Protein AF-A0A0G4GHN7-F1 (afdb_monomer_lite)

InterPro domains:
  IPR001752 Kinesin motor domain [PF00225] (11-193)
  IPR001752 Kinesin motor domain [PR00380] (70-87)
  IPR001752 Kinesin motor domain [PR00380] (117-135)
  IPR001752 Kinesin motor domain [PR00380] (181-202)
  IPR001752 Kinesin motor domain [PS50067] (1-208)
  IPR001752 Kinesin motor domain [SM00129] (3-197)
  IPR019821 Kinesin motor domain, conserved site [PS00411] (116-127)
  IPR027417 P-loop containing nucleoside triphosphate hydrolase [SSF52540] (11-193)
  IPR027640 Kinesin-like protein [PTHR47968] (11-196)
  IPR036961 Kinesin motor domain superfamily [G3DSA:3.40.850.10] (3-200)

Sequence (208 aa):
MTRMRPFFPKEDYIVSCSYLEIYMERVNDLLSDDGKGGPVQNLPVKEDAQKGFFVPGLEEKIVTSAEEVLSLIARSSRSHVVFILKIESQNEAGFEGGSGPPGSNSAGVPTTTKLGKLNLVDLAGNERVALASAGTEDAKKIAEEGKVINTSLFFLSECISKLAARAATKGGKKALDAIHVPYRDSKLTRILQVGGEGTGGEASRWAA

Structure (mmCIF, N/CA/C/O backbone):
data_AF-A0A0G4GHN7-F1
#
_entry.id   AF-A0A0G4GHN7-F1
#
loop_
_atom_site.group_PDB
_atom_site.id
_atom_site.type_symbol
_atom_site.label_atom_id
_atom_site.label_alt_id
_atom_site.label_comp_id
_atom_site.label_asym_id
_atom_site.label_entity_id
_atom_site.label_seq_id
_atom_site.pdbx_PDB_ins_code
_atom_site.Cartn_x
_atom_site.Cartn_y
_atom_site.Cartn_z
_atom_site.occupancy
_atom_site.B_iso_or_equiv
_atom_site.auth_seq_id
_atom_site.auth_comp_id
_atom_site.auth_asym_id
_atom_site.auth_atom_id
_atom_site.pdbx_PDB_model_num
ATOM 1 N N . MET A 1 1 ? -50.823 -2.879 10.602 1.00 39.72 1 MET A N 1
ATOM 2 C CA . MET A 1 1 ? -49.509 -3.557 10.628 1.00 39.72 1 MET A CA 1
ATOM 3 C C . MET A 1 1 ? -48.424 -2.496 10.528 1.00 39.72 1 MET A C 1
ATOM 5 O O . MET A 1 1 ? -48.164 -1.995 9.443 1.00 39.72 1 MET A O 1
ATOM 9 N N . THR A 1 2 ? -47.861 -2.078 11.660 1.00 44.31 2 THR A N 1
ATOM 10 C CA . THR A 1 2 ? -46.821 -1.040 11.706 1.00 44.31 2 THR A CA 1
ATOM 11 C C . THR A 1 2 ? -45.470 -1.722 11.529 1.00 44.31 2 THR A C 1
ATOM 13 O O . THR A 1 2 ? -45.065 -2.506 12.382 1.00 44.31 2 THR A O 1
ATOM 16 N N . ARG A 1 3 ? -44.790 -1.480 10.402 1.00 42.41 3 ARG A N 1
ATOM 17 C CA . ARG A 1 3 ? -43.407 -1.930 10.188 1.00 42.41 3 ARG A CA 1
ATOM 18 C C . ARG A 1 3 ? -42.538 -1.288 11.276 1.00 42.41 3 ARG A C 1
ATOM 20 O O . ARG A 1 3 ? -42.351 -0.072 11.255 1.00 42.41 3 ARG A O 1
ATOM 27 N N . MET A 1 4 ? -42.037 -2.086 12.220 1.00 44.22 4 MET A N 1
ATOM 28 C CA . MET A 1 4 ? -40.941 -1.673 13.100 1.00 44.22 4 MET A CA 1
ATOM 29 C C . MET A 1 4 ? -39.797 -1.206 12.197 1.00 44.22 4 MET A C 1
ATOM 31 O O . MET A 1 4 ? -39.296 -1.979 11.379 1.00 44.22 4 MET A O 1
ATOM 35 N N . ARG A 1 5 ? -39.429 0.075 12.287 1.00 44.62 5 ARG A N 1
ATOM 36 C CA . ARG A 1 5 ? -38.172 0.535 11.696 1.00 44.62 5 ARG A CA 1
ATOM 37 C C . ARG A 1 5 ? -37.052 -0.148 12.485 1.00 44.62 5 ARG A C 1
ATOM 39 O O . ARG A 1 5 ? -37.147 -0.153 13.713 1.00 44.62 5 ARG A O 1
ATOM 46 N N . PRO A 1 6 ? -36.036 -0.731 11.831 1.00 46.12 6 PRO A N 1
ATOM 47 C CA . PRO A 1 6 ? -34.880 -1.244 12.550 1.00 46.12 6 PRO A CA 1
ATOM 48 C C . PRO A 1 6 ? -34.301 -0.115 13.407 1.00 46.12 6 PRO A C 1
ATOM 50 O O . PRO A 1 6 ? -34.006 0.972 12.906 1.00 46.12 6 PRO A O 1
ATOM 53 N N . PHE A 1 7 ? -34.223 -0.354 14.715 1.00 49.25 7 PHE A N 1
ATOM 54 C CA . PHE A 1 7 ? -33.539 0.527 15.647 1.00 49.25 7 PHE A CA 1
ATOM 55 C C . PHE A 1 7 ? -32.044 0.279 15.462 1.00 49.25 7 PHE A C 1
ATOM 57 O O . PHE A 1 7 ? -31.496 -0.676 16.006 1.00 49.25 7 PHE A O 1
ATOM 64 N N . PHE A 1 8 ? -31.402 1.085 14.619 1.00 52.16 8 PHE A N 1
ATOM 65 C CA . PHE A 1 8 ? -29.948 1.137 14.612 1.00 52.16 8 PHE A CA 1
ATOM 66 C C . PHE A 1 8 ? -29.523 1.902 15.871 1.00 52.16 8 PHE A C 1
ATOM 68 O O . PHE A 1 8 ? -30.005 3.024 16.065 1.00 52.16 8 PHE A O 1
ATOM 75 N N . PRO A 1 9 ? -28.681 1.325 16.748 1.00 58.03 9 PRO A N 1
ATOM 76 C CA . PRO A 1 9 ? -28.077 2.102 17.821 1.00 58.03 9 PRO A CA 1
ATOM 77 C C . PRO A 1 9 ? -27.360 3.314 17.209 1.00 58.03 9 PRO A C 1
ATOM 79 O O . PRO A 1 9 ? -26.830 3.229 16.098 1.00 58.03 9 PRO A O 1
ATOM 82 N N . LYS A 1 10 ? -27.384 4.458 17.902 1.00 60.22 10 LYS A N 1
ATOM 83 C CA . LYS A 1 10 ? -26.560 5.607 17.514 1.00 60.22 10 LYS A CA 1
ATOM 84 C C . LYS A 1 10 ? -25.100 5.191 17.692 1.00 60.22 10 LYS A C 1
ATOM 86 O O . LYS A 1 10 ? -24.632 5.101 18.818 1.00 60.22 10 LYS A O 1
ATOM 91 N N . GLU A 1 11 ? -24.438 4.867 16.591 1.00 70.75 11 GLU A N 1
ATOM 92 C CA . GLU A 1 11 ? -22.993 4.655 16.547 1.00 70.75 11 GLU A CA 1
ATOM 93 C C . GLU A 1 11 ? -22.348 5.971 16.105 1.00 70.75 11 GLU A C 1
ATOM 95 O O . GLU A 1 11 ? -22.786 6.567 15.114 1.00 70.75 11 GLU A O 1
ATOM 100 N N . ASP A 1 12 ? -21.328 6.419 16.834 1.00 82.44 12 ASP A N 1
ATOM 101 C CA . ASP A 1 12 ? -20.471 7.509 16.381 1.00 82.44 12 ASP A CA 1
ATOM 102 C C . ASP A 1 12 ? -19.409 6.930 15.448 1.00 82.44 12 ASP A C 1
ATOM 104 O O . ASP A 1 12 ? -18.806 5.893 15.740 1.00 82.44 12 ASP A O 1
ATOM 108 N N . TYR A 1 13 ? -19.201 7.593 14.311 1.00 84.81 13 TYR A N 1
ATOM 109 C CA . TYR A 1 13 ? -18.244 7.177 13.291 1.00 84.81 13 TYR A CA 1
ATOM 110 C C . TYR A 1 13 ? -17.161 8.232 13.123 1.00 84.81 13 TYR A C 1
ATOM 112 O O . TYR A 1 13 ? -17.452 9.407 12.897 1.00 84.81 13 TYR A O 1
ATOM 120 N N . ILE A 1 14 ? -15.911 7.786 13.155 1.00 89.75 14 ILE A N 1
ATOM 121 C CA . ILE A 1 14 ? -14.755 8.569 12.739 1.00 89.75 14 ILE A CA 1
ATOM 122 C C . ILE A 1 14 ? -14.305 8.008 11.398 1.00 89.75 14 ILE A C 1
ATOM 124 O O . ILE A 1 14 ? -14.003 6.819 11.273 1.00 89.75 14 ILE A O 1
ATOM 128 N N . VAL A 1 15 ? -14.283 8.870 10.387 1.00 91.38 15 VAL A N 1
ATOM 129 C CA . VAL A 1 15 ? -13.762 8.532 9.066 1.00 91.38 15 VAL A CA 1
ATOM 130 C C . VAL A 1 15 ? -12.424 9.231 8.899 1.00 91.38 15 VAL A C 1
ATOM 132 O O . VAL A 1 15 ? -12.325 10.451 9.024 1.00 91.38 15 VAL A O 1
ATOM 135 N N . SER A 1 16 ? -11.388 8.456 8.616 1.00 93.62 16 SER A N 1
ATOM 136 C CA . SER A 1 16 ? -10.055 8.957 8.320 1.00 93.62 16 SER A CA 1
ATOM 137 C C . SER A 1 16 ? -9.547 8.389 7.004 1.00 93.62 16 SER A C 1
ATOM 139 O O . SER A 1 16 ? -10.021 7.360 6.514 1.00 93.62 16 SER A O 1
ATOM 141 N N . CYS A 1 17 ? -8.593 9.078 6.389 1.00 93.56 17 CYS A N 1
ATOM 142 C CA . CYS A 1 17 ? -7.948 8.609 5.181 1.00 93.56 17 CYS A CA 1
ATOM 143 C C . CYS A 1 17 ? -6.438 8.823 5.193 1.00 93.56 17 CYS A C 1
ATOM 145 O O . CYS A 1 17 ? -5.936 9.789 5.766 1.00 93.56 17 CYS A O 1
ATOM 147 N N . SER A 1 18 ? -5.739 7.956 4.471 1.00 93.81 18 SER A N 1
ATOM 148 C CA . SER A 1 18 ? -4.334 8.119 4.108 1.00 93.81 18 SER A CA 1
ATOM 149 C C . SER A 1 18 ? -4.192 8.035 2.595 1.00 93.81 18 SER A C 1
ATOM 151 O O . SER A 1 18 ? -4.932 7.299 1.939 1.00 93.81 18 SER A O 1
ATOM 153 N N . TYR A 1 19 ? -3.224 8.754 2.031 1.00 93.06 19 TYR A N 1
ATOM 154 C CA . TYR A 1 19 ? -2.983 8.753 0.592 1.00 93.06 19 TYR A CA 1
ATOM 155 C C . TYR A 1 19 ? -1.495 8.616 0.312 1.00 93.06 19 TYR A C 1
ATOM 157 O O . TYR A 1 19 ? -0.712 9.462 0.732 1.00 93.06 19 TYR A O 1
ATOM 165 N N . LEU A 1 20 ? -1.098 7.541 -0.367 1.00 93.19 20 LEU A N 1
ATOM 166 C CA . LEU A 1 20 ? 0.304 7.268 -0.660 1.00 93.19 20 LEU A CA 1
ATOM 167 C C . LEU A 1 20 ? 0.538 6.939 -2.127 1.00 93.19 20 LEU A C 1
ATOM 169 O O . LEU A 1 20 ? -0.315 6.381 -2.816 1.00 93.19 20 LEU A O 1
ATOM 173 N N . GLU A 1 21 ? 1.747 7.239 -2.569 1.00 92.62 21 GLU A N 1
ATOM 174 C CA . GLU A 1 21 ? 2.304 6.843 -3.851 1.00 92.62 21 GLU A CA 1
ATOM 175 C C . GLU A 1 21 ? 3.409 5.807 -3.633 1.00 92.62 21 GLU A C 1
ATOM 177 O O . GLU A 1 21 ? 4.239 5.945 -2.734 1.00 92.62 21 GLU A O 1
ATOM 182 N N . ILE A 1 22 ? 3.458 4.792 -4.493 1.00 92.88 22 ILE A N 1
ATOM 183 C CA . ILE A 1 22 ? 4.591 3.885 -4.634 1.00 92.88 22 ILE A CA 1
ATOM 184 C C . ILE A 1 22 ? 5.248 4.156 -5.985 1.00 92.88 22 ILE A C 1
ATOM 186 O O . ILE A 1 22 ? 4.746 3.756 -7.039 1.00 92.88 22 ILE A O 1
ATOM 190 N N . TYR A 1 23 ? 6.397 4.824 -5.942 1.00 90.50 23 TYR A N 1
ATOM 191 C CA . TYR A 1 23 ? 7.200 5.160 -7.112 1.00 90.50 23 TYR A CA 1
ATOM 192 C C . TYR A 1 23 ? 8.613 4.614 -6.944 1.00 90.50 23 TYR A C 1
ATOM 194 O O . TYR A 1 23 ? 9.279 4.914 -5.955 1.00 90.50 23 TYR A O 1
ATOM 202 N N . MET A 1 24 ? 9.091 3.810 -7.897 1.00 90.19 24 MET A N 1
ATOM 203 C CA . MET A 1 24 ? 10.432 3.209 -7.839 1.00 90.19 24 MET A CA 1
ATOM 204 C C . MET A 1 24 ? 10.707 2.460 -6.517 1.00 90.19 24 MET A C 1
ATOM 206 O O . MET A 1 24 ? 11.768 2.623 -5.913 1.00 90.19 24 MET A O 1
ATOM 210 N N . GLU A 1 25 ? 9.731 1.685 -6.021 1.00 92.50 25 GLU A N 1
ATOM 211 C CA . GLU A 1 25 ? 9.783 1.024 -4.702 1.00 92.50 25 GLU A CA 1
ATOM 212 C C . GLU A 1 25 ? 10.039 1.995 -3.525 1.00 92.50 25 GLU A C 1
ATOM 214 O O . GLU A 1 25 ? 10.541 1.613 -2.466 1.00 92.50 25 GLU A O 1
ATOM 219 N N . ARG A 1 26 ? 9.677 3.275 -3.660 1.00 93.31 26 ARG A N 1
ATOM 220 C CA . ARG A 1 26 ? 9.640 4.275 -2.580 1.00 93.31 26 ARG A CA 1
ATOM 221 C C . ARG A 1 26 ? 8.196 4.620 -2.260 1.00 93.31 26 ARG A C 1
ATOM 223 O O . ARG A 1 26 ? 7.394 4.746 -3.173 1.00 93.31 26 ARG A O 1
ATOM 230 N N . VAL A 1 27 ? 7.886 4.748 -0.972 1.00 94.81 27 VAL A N 1
ATOM 231 C CA . VAL A 1 27 ? 6.543 5.104 -0.495 1.00 94.81 27 VAL A CA 1
ATOM 232 C C . VAL A 1 27 ? 6.553 6.576 -0.134 1.00 94.81 27 VAL A C 1
ATOM 234 O O . VAL A 1 27 ? 7.314 6.966 0.747 1.00 94.81 27 VAL A O 1
ATOM 237 N N . ASN A 1 28 ? 5.745 7.376 -0.812 1.00 93.75 28 ASN A N 1
ATOM 238 C CA . ASN A 1 28 ? 5.630 8.808 -0.579 1.00 93.75 28 ASN A CA 1
ATOM 239 C C . ASN A 1 28 ? 4.233 9.106 -0.031 1.00 93.75 28 ASN A C 1
ATOM 241 O O . ASN A 1 28 ? 3.249 8.581 -0.546 1.00 93.75 28 ASN A O 1
ATOM 245 N N . ASP A 1 29 ? 4.151 9.925 1.007 1.00 93.44 29 ASP A N 1
ATOM 246 C CA . ASP A 1 29 ? 2.895 10.402 1.576 1.00 93.44 29 ASP A CA 1
ATOM 247 C C . ASP A 1 29 ? 2.396 11.609 0.781 1.00 93.44 29 ASP A C 1
ATOM 249 O O . ASP A 1 29 ? 3.092 12.613 0.660 1.00 93.44 29 ASP A O 1
ATOM 253 N N . LEU A 1 30 ? 1.194 11.501 0.220 1.00 91.62 30 LEU A N 1
ATOM 254 C CA . LEU A 1 30 ? 0.579 12.535 -0.608 1.00 91.62 30 LEU A CA 1
ATOM 255 C C . LEU A 1 30 ? -0.282 13.525 0.194 1.00 91.62 30 LEU A C 1
ATOM 257 O O . LEU A 1 30 ? -0.786 14.483 -0.397 1.00 91.62 30 LEU A O 1
ATOM 261 N N . LEU A 1 31 ? -0.478 13.297 1.497 1.00 90.31 31 LEU A N 1
ATOM 262 C CA . LEU A 1 31 ? -1.201 14.194 2.404 1.00 90.31 31 LEU A CA 1
ATOM 263 C C . LEU A 1 31 ? -0.264 15.077 3.237 1.00 90.31 31 LEU A C 1
ATOM 265 O O . LEU A 1 31 ? -0.684 16.154 3.657 1.00 90.31 31 LEU A O 1
ATOM 269 N N . SER A 1 32 ? 0.975 14.637 3.469 1.00 87.94 32 SER A N 1
ATOM 270 C CA . SER A 1 32 ? 1.956 15.346 4.298 1.00 87.94 32 SER A CA 1
ATOM 271 C C . SER A 1 32 ? 2.995 16.106 3.470 1.00 87.94 32 SER A C 1
ATOM 273 O O . SER A 1 32 ? 3.517 15.579 2.486 1.00 87.94 32 SER A O 1
ATOM 275 N N . ASP A 1 33 ? 3.325 17.332 3.890 1.00 84.94 33 ASP A N 1
ATOM 276 C CA . ASP A 1 33 ? 4.369 18.168 3.282 1.00 84.94 33 ASP A CA 1
ATOM 277 C C . ASP A 1 33 ? 5.707 17.989 4.020 1.00 84.94 33 ASP A C 1
ATOM 279 O O . ASP A 1 33 ? 5.760 17.990 5.251 1.00 84.94 33 ASP A O 1
ATOM 283 N N . ASP A 1 34 ? 6.807 17.869 3.280 1.00 86.75 34 ASP A N 1
ATOM 284 C CA . ASP A 1 34 ? 8.164 17.717 3.816 1.00 86.75 34 ASP A CA 1
ATOM 285 C C . ASP A 1 34 ? 8.775 19.026 4.365 1.00 86.75 34 ASP A C 1
ATOM 287 O O . ASP A 1 34 ? 9.956 19.073 4.728 1.00 86.75 34 ASP A O 1
ATOM 291 N N . GLY A 1 35 ? 7.981 20.097 4.423 1.00 81.62 35 GLY A N 1
ATOM 292 C CA . GLY A 1 35 ? 8.381 21.447 4.804 1.00 81.62 35 GLY A CA 1
ATOM 293 C C . GLY A 1 35 ? 9.015 22.238 3.658 1.00 81.62 35 GLY A C 1
ATOM 294 O O . GLY A 1 35 ? 9.449 23.372 3.872 1.00 81.62 35 GLY A O 1
ATOM 295 N N . LYS A 1 36 ? 9.102 21.659 2.453 1.00 81.50 36 LYS A N 1
ATOM 296 C CA . LYS A 1 36 ? 9.685 22.278 1.253 1.00 81.50 36 LYS A CA 1
ATOM 297 C C . LYS A 1 36 ? 8.681 22.381 0.104 1.00 81.50 36 LYS A C 1
ATOM 299 O O . LYS A 1 36 ? 9.084 22.725 -1.008 1.00 81.50 36 LYS A O 1
ATOM 304 N N . GLY A 1 37 ? 7.394 22.132 0.355 1.00 76.69 37 GLY A N 1
ATOM 305 C CA . GLY A 1 37 ? 6.350 22.192 -0.668 1.00 76.69 37 GLY A CA 1
ATOM 306 C C . GLY A 1 37 ? 6.177 20.887 -1.450 1.00 76.69 37 GLY A C 1
ATOM 307 O O . GLY A 1 37 ? 5.571 20.905 -2.525 1.00 76.69 37 GLY A O 1
ATOM 308 N N . GLY A 1 38 ? 6.762 19.778 -0.980 1.00 79.31 38 GLY A N 1
ATOM 309 C CA . GLY A 1 38 ? 6.680 18.461 -1.610 1.00 79.31 38 GLY A CA 1
ATOM 310 C C . GLY A 1 38 ? 6.166 17.382 -0.651 1.00 79.31 38 GLY A C 1
ATOM 311 O O . GLY A 1 38 ? 6.159 17.588 0.557 1.00 79.31 38 GLY A O 1
ATOM 312 N N . PRO A 1 39 ? 5.744 16.213 -1.167 1.00 84.19 39 PRO A N 1
ATOM 313 C CA . PRO A 1 39 ? 5.293 15.108 -0.324 1.00 84.19 39 PRO A CA 1
ATOM 314 C C . PRO A 1 39 ? 6.428 14.576 0.558 1.00 84.19 39 PRO A C 1
ATOM 316 O O . PRO A 1 39 ? 7.575 14.517 0.108 1.00 84.19 39 PRO A O 1
ATOM 319 N N . VAL A 1 40 ? 6.118 14.097 1.766 1.00 90.19 40 VAL A N 1
ATOM 320 C CA . VAL A 1 40 ? 7.081 13.331 2.579 1.00 90.19 40 VAL A CA 1
ATOM 321 C C . VAL A 1 40 ? 7.449 12.042 1.841 1.00 90.19 40 VAL A C 1
ATOM 323 O O . VAL A 1 40 ? 6.589 11.238 1.488 1.00 90.19 40 VAL A O 1
ATOM 326 N N . GLN A 1 41 ? 8.741 11.825 1.588 1.00 92.25 41 GLN A N 1
ATOM 327 C CA . GLN A 1 41 ? 9.195 10.760 0.687 1.00 92.25 41 GLN A CA 1
ATOM 328 C C . GLN A 1 41 ? 9.845 9.577 1.395 1.00 92.25 41 GLN A C 1
ATOM 330 O O . GLN A 1 41 ? 10.487 9.706 2.437 1.00 92.25 41 GLN A O 1
ATOM 335 N N . ASN A 1 42 ? 9.786 8.431 0.717 1.00 94.44 42 ASN A N 1
ATOM 336 C CA . ASN A 1 42 ? 10.490 7.200 1.066 1.00 94.44 42 ASN A CA 1
ATOM 337 C C . ASN A 1 42 ? 10.256 6.717 2.511 1.00 94.44 42 ASN A C 1
ATOM 339 O O . ASN A 1 42 ? 11.182 6.261 3.190 1.00 94.44 42 ASN A O 1
ATOM 343 N N . LEU A 1 43 ? 9.003 6.766 2.958 1.00 96.38 43 LEU A N 1
ATOM 344 C CA . LEU A 1 43 ? 8.584 6.157 4.210 1.00 96.38 43 LEU A CA 1
ATOM 345 C C . LEU A 1 43 ? 8.896 4.644 4.203 1.00 96.38 43 LEU A C 1
ATOM 347 O O . LEU A 1 43 ? 8.750 3.960 3.176 1.00 96.38 43 LEU A O 1
ATOM 351 N N . PRO A 1 44 ? 9.369 4.083 5.329 1.00 95.75 44 PRO A N 1
ATOM 352 C CA . PRO A 1 44 ? 9.660 2.660 5.416 1.00 95.75 44 PRO A CA 1
ATOM 353 C C . PRO A 1 44 ? 8.362 1.854 5.529 1.00 95.75 44 PRO A C 1
ATOM 355 O O . PRO A 1 44 ? 7.393 2.306 6.123 1.00 95.75 44 PRO A O 1
ATOM 358 N N . VAL A 1 45 ? 8.363 0.618 5.027 1.00 94.75 45 VAL A N 1
ATOM 359 C CA . VAL A 1 45 ? 7.275 -0.345 5.270 1.00 94.75 45 VAL A CA 1
ATOM 360 C C . VAL A 1 45 ? 7.739 -1.316 6.349 1.00 94.75 45 VAL A C 1
ATOM 362 O O . VAL A 1 45 ? 8.711 -2.057 6.154 1.00 94.75 45 VAL A O 1
ATOM 365 N N . LYS A 1 46 ? 7.062 -1.297 7.494 1.00 93.38 46 LYS A N 1
ATOM 366 C CA . LYS A 1 46 ? 7.325 -2.167 8.646 1.00 93.38 46 LYS A CA 1
ATOM 367 C C . LYS A 1 46 ? 6.239 -3.223 8.769 1.00 93.38 46 LYS A C 1
ATOM 369 O O . LYS A 1 46 ? 5.232 -3.163 8.077 1.00 93.38 46 LYS A O 1
ATOM 374 N N . GLU A 1 47 ? 6.478 -4.209 9.616 1.00 90.44 47 GLU A N 1
ATOM 375 C CA . GLU A 1 47 ? 5.549 -5.297 9.889 1.00 90.44 47 GLU A CA 1
ATOM 376 C C . GLU A 1 47 ? 5.336 -5.407 11.387 1.00 90.44 47 GLU A C 1
ATOM 378 O O . GLU A 1 47 ? 6.288 -5.305 12.162 1.00 90.44 47 GLU A O 1
ATOM 383 N N . ASP A 1 48 ? 4.085 -5.599 11.767 1.00 86.69 48 ASP A N 1
ATOM 384 C CA . ASP A 1 48 ? 3.660 -5.852 13.129 1.00 86.69 48 ASP A CA 1
ATOM 385 C C . ASP A 1 48 ? 2.843 -7.147 13.175 1.00 86.69 48 ASP A C 1
ATOM 387 O O . ASP A 1 48 ? 2.093 -7.458 12.248 1.00 86.69 48 ASP A O 1
ATOM 391 N N . ALA A 1 49 ? 2.980 -7.904 14.264 1.00 79.56 49 ALA A N 1
ATOM 392 C CA . ALA A 1 49 ? 2.326 -9.202 14.406 1.00 79.56 49 ALA A CA 1
ATOM 393 C C . ALA A 1 49 ? 0.791 -9.102 14.437 1.00 79.56 49 ALA A C 1
ATOM 395 O O . ALA A 1 49 ? 0.115 -10.045 14.041 1.00 79.56 49 ALA A O 1
ATOM 396 N N . GLN A 1 50 ? 0.228 -7.985 14.900 1.00 76.50 50 GLN A N 1
ATOM 397 C CA . GLN A 1 50 ? -1.219 -7.787 14.967 1.00 76.50 50 GLN A CA 1
ATOM 398 C C . GLN A 1 50 ? -1.741 -6.981 13.776 1.00 76.50 50 GLN A C 1
ATOM 400 O O . GLN A 1 50 ? -2.798 -7.298 13.237 1.00 76.50 50 GLN A O 1
ATOM 405 N N . LYS A 1 51 ? -1.005 -5.952 13.346 1.00 75.06 51 LYS A N 1
ATOM 406 C CA . LYS A 1 51 ? -1.451 -5.017 12.298 1.00 75.06 51 LYS A CA 1
ATOM 407 C C . LYS A 1 51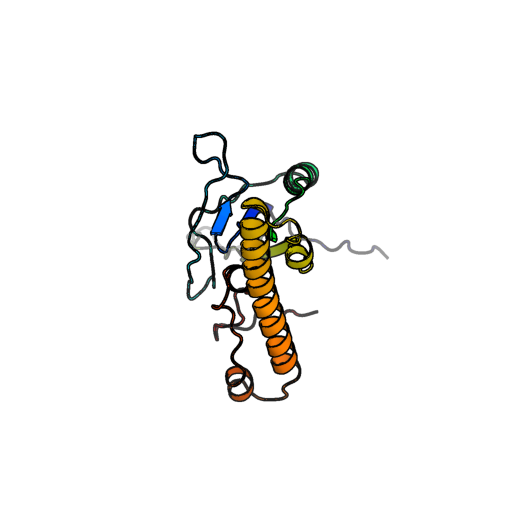 ? -1.065 -5.444 10.879 1.00 75.06 51 LYS A C 1
ATOM 409 O O . LYS A 1 51 ? -1.582 -4.871 9.923 1.00 75.06 51 LYS A O 1
ATOM 414 N N . GLY A 1 52 ? -0.175 -6.426 10.725 1.00 85.69 52 GLY A N 1
ATOM 415 C CA . GLY A 1 52 ? 0.426 -6.763 9.434 1.00 85.69 52 GLY A CA 1
ATOM 416 C C . GLY A 1 52 ? 1.413 -5.685 8.978 1.00 85.69 52 GLY A C 1
ATOM 417 O O . GLY A 1 52 ? 2.044 -5.015 9.800 1.00 85.69 52 GLY A O 1
ATOM 41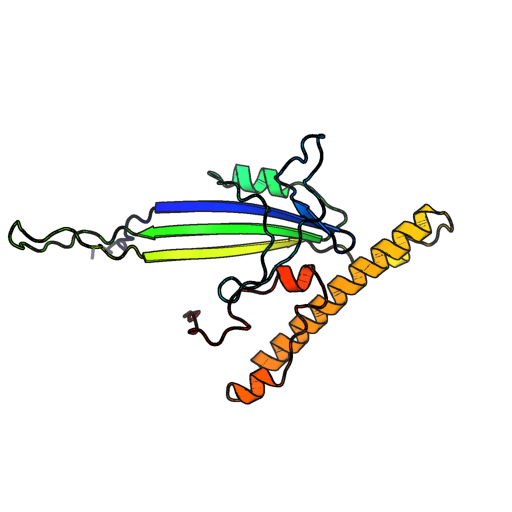8 N N . PHE A 1 53 ? 1.578 -5.510 7.666 1.00 90.44 53 PHE A N 1
ATOM 419 C CA . PHE A 1 53 ? 2.428 -4.440 7.146 1.00 90.44 53 PHE A CA 1
ATOM 420 C C . PHE A 1 53 ? 1.788 -3.058 7.322 1.00 90.44 53 PHE A C 1
ATOM 422 O O . PHE A 1 53 ? 0.601 -2.857 7.072 1.00 90.44 53 PHE A O 1
ATOM 429 N N . PHE A 1 54 ? 2.603 -2.081 7.711 1.00 91.25 54 PHE A N 1
ATOM 430 C CA . PHE A 1 54 ? 2.188 -0.695 7.898 1.00 91.25 54 PHE A CA 1
ATOM 431 C C . PHE A 1 54 ? 3.318 0.281 7.555 1.00 91.25 54 PHE A C 1
ATOM 433 O O . PHE A 1 54 ? 4.495 -0.087 7.491 1.00 91.25 54 PHE A O 1
ATOM 440 N N . VAL A 1 55 ? 2.954 1.545 7.346 1.00 94.50 55 VAL A N 1
ATOM 441 C CA . VAL A 1 55 ? 3.875 2.626 6.979 1.00 94.50 55 VAL A CA 1
ATOM 442 C C . VAL A 1 55 ? 3.932 3.626 8.140 1.00 94.50 55 VAL A C 1
ATOM 444 O O . VAL A 1 55 ? 3.030 4.449 8.271 1.00 94.50 55 VAL A O 1
ATOM 447 N N . PRO A 1 56 ? 4.919 3.546 9.053 1.00 93.12 56 PRO A N 1
ATOM 448 C CA . PRO A 1 56 ? 5.062 4.542 10.111 1.00 93.12 56 PRO A CA 1
ATOM 449 C C . PRO A 1 56 ? 5.324 5.933 9.526 1.00 93.12 56 PRO A C 1
ATOM 451 O O . PRO A 1 56 ? 6.153 6.080 8.629 1.00 93.12 56 PRO A O 1
ATOM 454 N N . GLY A 1 57 ? 4.660 6.940 10.093 1.00 92.19 57 GLY A N 1
ATOM 455 C CA . GLY A 1 57 ? 4.759 8.328 9.636 1.00 92.19 57 GLY A CA 1
ATOM 456 C C . GLY A 1 57 ? 3.886 8.657 8.426 1.00 92.19 57 GLY A C 1
ATOM 457 O O . GLY A 1 57 ? 3.997 9.765 7.925 1.00 92.19 57 GLY A O 1
ATOM 458 N N . LEU A 1 58 ? 3.048 7.719 7.966 1.00 94.19 58 LEU A N 1
ATOM 459 C CA . LEU A 1 58 ? 1.994 8.011 7.000 1.00 94.19 58 LEU A CA 1
ATOM 460 C C . LEU A 1 58 ? 0.873 8.793 7.694 1.00 94.19 58 LEU A C 1
ATOM 462 O O . LEU A 1 58 ? 0.347 8.338 8.711 1.00 94.19 58 LEU A O 1
ATOM 466 N N . GLU A 1 59 ? 0.517 9.937 7.130 1.00 93.69 59 GLU A N 1
ATOM 467 C CA . GLU A 1 59 ? -0.528 10.823 7.620 1.00 93.69 59 GLU A CA 1
ATOM 468 C C . GLU A 1 59 ? -1.903 10.141 7.558 1.00 93.69 59 GLU A C 1
ATOM 470 O O . GLU A 1 59 ? -2.298 9.543 6.548 1.00 93.69 59 GLU A O 1
ATOM 475 N N . GLU A 1 60 ? -2.651 10.243 8.656 1.00 93.31 60 GLU A N 1
ATOM 476 C CA . GLU A 1 60 ? -4.042 9.806 8.763 1.00 93.31 60 GLU A CA 1
ATOM 477 C C . GLU A 1 60 ? -4.905 11.046 9.020 1.00 93.31 60 GLU A C 1
ATOM 479 O O . GLU A 1 60 ? -4.977 11.562 10.135 1.00 93.31 60 GLU A O 1
ATOM 484 N N . LYS A 1 61 ? -5.551 11.544 7.964 1.00 92.00 61 LYS A N 1
ATOM 485 C CA . LYS A 1 61 ? -6.367 12.756 8.006 1.00 92.00 61 LYS A CA 1
ATOM 486 C C . LYS A 1 61 ? -7.831 12.406 8.259 1.00 92.00 61 LYS A C 1
ATOM 488 O O . LYS A 1 61 ? -8.411 11.623 7.512 1.00 92.00 61 LYS A O 1
ATOM 493 N N . ILE A 1 62 ? -8.448 13.016 9.270 1.00 93.44 62 ILE A N 1
ATOM 494 C CA . ILE A 1 62 ? -9.898 12.911 9.499 1.00 93.44 62 ILE A CA 1
ATOM 495 C C . ILE A 1 62 ? -10.629 13.655 8.381 1.00 93.44 62 ILE A C 1
ATOM 497 O O . ILE A 1 62 ? -10.307 14.806 8.090 1.00 93.44 62 ILE A O 1
ATOM 501 N N . VAL A 1 63 ? -11.614 12.994 7.778 1.00 92.06 63 VAL A N 1
ATOM 502 C CA . VAL A 1 63 ? -12.455 13.557 6.719 1.00 92.06 63 VAL A CA 1
ATOM 503 C C . VAL A 1 63 ? -13.898 13.637 7.183 1.00 92.06 63 VAL A C 1
ATOM 505 O O . VAL A 1 63 ? -14.402 12.745 7.865 1.00 92.06 63 VAL A O 1
ATOM 508 N N . THR A 1 64 ? -14.571 14.723 6.814 1.00 90.12 64 THR A N 1
ATOM 509 C CA . THR A 1 64 ? -15.936 15.010 7.297 1.00 90.12 64 THR A CA 1
ATOM 510 C C . THR A 1 64 ? -16.995 14.964 6.202 1.00 90.12 64 THR A C 1
ATOM 512 O O . THR A 1 64 ? -18.189 14.964 6.503 1.00 90.12 64 THR A O 1
ATOM 515 N N . SER A 1 65 ? -16.584 14.884 4.933 1.00 89.62 65 SER A N 1
ATOM 516 C CA . SER A 1 65 ? -17.498 14.819 3.795 1.00 89.62 65 SER A CA 1
ATOM 517 C C . SER A 1 65 ? -16.943 13.996 2.630 1.00 89.62 65 SER A C 1
ATOM 519 O O . SER A 1 65 ? -15.735 13.782 2.498 1.00 89.62 65 SER A O 1
ATOM 521 N N . ALA A 1 66 ? -17.841 13.529 1.759 1.00 88.12 66 ALA A N 1
ATOM 522 C CA . ALA A 1 66 ? -17.457 12.809 0.547 1.00 88.12 66 ALA A CA 1
ATOM 523 C C . ALA A 1 66 ? -16.732 13.731 -0.448 1.00 88.12 66 ALA A C 1
ATOM 525 O O . ALA A 1 66 ? -15.827 13.294 -1.154 1.00 88.12 66 ALA A O 1
ATOM 526 N N . GLU A 1 67 ? -17.094 15.013 -0.479 1.00 89.69 67 GLU A N 1
ATOM 527 C CA . GLU A 1 67 ? -16.451 16.033 -1.304 1.00 89.69 67 GLU A CA 1
ATOM 528 C C . GLU A 1 67 ? -14.979 16.213 -0.921 1.00 89.69 67 GLU A C 1
ATOM 530 O O . GLU A 1 67 ? -14.127 16.323 -1.804 1.00 89.69 67 GLU A O 1
ATOM 535 N N . GLU A 1 68 ? -14.661 16.180 0.379 1.00 87.69 68 GLU A N 1
ATOM 536 C CA . GLU A 1 68 ? -13.279 16.232 0.859 1.00 87.69 68 GLU A CA 1
ATOM 537 C C . GLU A 1 68 ? -12.482 15.025 0.347 1.00 87.69 68 GLU A C 1
ATOM 539 O O . GLU A 1 68 ? -11.407 15.199 -0.228 1.00 87.69 68 GLU A O 1
ATOM 544 N N . VAL A 1 69 ? -13.044 13.817 0.446 1.00 87.19 69 VAL A N 1
ATOM 545 C CA . VAL A 1 69 ? -12.427 12.587 -0.078 1.00 87.19 69 VAL A CA 1
ATOM 546 C C . VAL A 1 69 ? -12.191 12.671 -1.590 1.00 87.19 69 VAL A C 1
ATOM 548 O O . VAL A 1 69 ? -11.088 12.401 -2.064 1.00 87.19 69 VAL A O 1
ATOM 551 N N . LEU A 1 70 ? -13.196 13.089 -2.364 1.00 86.38 70 LEU A N 1
ATOM 552 C CA . LEU A 1 70 ? -13.088 13.205 -3.823 1.00 86.38 70 LEU A CA 1
ATOM 553 C C . LEU A 1 70 ? -12.041 14.242 -4.248 1.00 86.38 70 LEU A C 1
ATOM 555 O O . LEU A 1 70 ? -11.312 14.018 -5.216 1.00 86.38 70 LEU A O 1
ATOM 559 N N . SER A 1 71 ? -11.927 15.348 -3.505 1.00 85.25 71 SER A N 1
ATOM 560 C CA . SER A 1 71 ? -10.920 16.383 -3.761 1.00 85.25 71 SER A CA 1
ATOM 561 C C . SER A 1 71 ? -9.485 15.869 -3.592 1.00 85.25 71 SER A C 1
ATOM 563 O O . SER A 1 71 ? -8.591 16.299 -4.320 1.00 85.25 71 SER A O 1
ATOM 565 N N . LEU A 1 72 ? -9.270 14.903 -2.690 1.00 82.94 72 LEU A N 1
ATOM 566 C CA . LEU A 1 72 ? -7.966 14.277 -2.468 1.00 82.94 72 LEU A CA 1
ATOM 567 C C . LEU A 1 72 ? -7.605 13.304 -3.603 1.00 82.94 72 LEU A C 1
ATOM 569 O O . LEU A 1 72 ? -6.460 13.288 -4.057 1.00 82.94 72 LEU A O 1
ATOM 573 N N . ILE A 1 73 ? -8.581 12.530 -4.093 1.00 80.62 73 ILE A N 1
ATOM 574 C CA . ILE A 1 73 ? -8.369 11.455 -5.080 1.00 80.62 73 ILE A CA 1
ATOM 575 C C . ILE A 1 73 ? -8.192 11.988 -6.514 1.00 80.62 73 ILE A C 1
ATOM 577 O O . ILE A 1 73 ? -7.561 11.329 -7.333 1.00 80.62 73 ILE A O 1
ATOM 581 N N . ALA A 1 74 ? -8.669 13.194 -6.842 1.00 71.50 74 ALA A N 1
ATOM 582 C CA . ALA A 1 74 ? -8.645 13.751 -8.207 1.00 71.50 74 ALA A CA 1
ATOM 583 C C . ALA A 1 74 ? -7.239 13.980 -8.823 1.00 71.50 74 ALA A C 1
ATOM 585 O O . ALA A 1 74 ? -7.111 14.477 -9.945 1.00 71.50 74 ALA A O 1
ATOM 586 N N . ARG A 1 75 ? -6.163 13.630 -8.113 1.00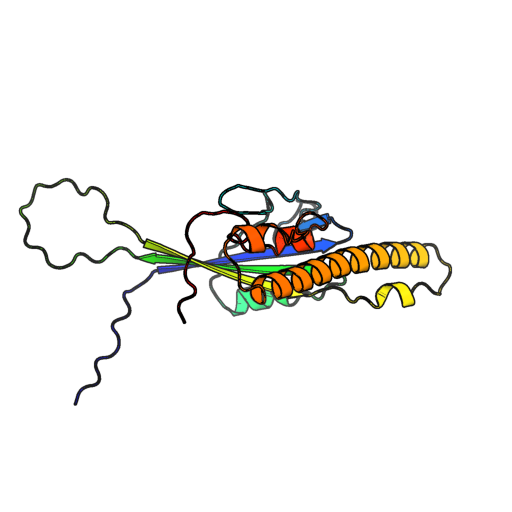 65.50 75 ARG A N 1
ATOM 587 C CA . ARG A 1 75 ? -4.777 13.760 -8.569 1.00 65.50 75 ARG A CA 1
ATOM 588 C C . ARG A 1 75 ? -4.392 12.547 -9.425 1.00 65.50 75 ARG A C 1
ATOM 590 O O . ARG A 1 75 ? -4.099 11.485 -8.892 1.00 65.50 75 ARG A O 1
ATOM 597 N N . SER A 1 76 ? -4.365 12.727 -10.747 1.00 52.16 76 SER A N 1
ATOM 598 C CA . SER A 1 76 ? -3.832 11.738 -11.701 1.00 52.16 76 SER A CA 1
ATOM 599 C C . SER A 1 76 ? -2.342 11.489 -11.442 1.00 52.16 76 SER A C 1
ATOM 601 O O . SER A 1 76 ? -1.583 12.448 -11.274 1.00 52.16 76 SER A O 1
ATOM 603 N N . SER A 1 77 ? -1.910 10.225 -11.423 1.00 60.94 77 SER A N 1
ATOM 604 C CA . SER A 1 77 ? -0.510 9.871 -11.186 1.00 60.94 77 SER A CA 1
ATOM 605 C C . SER A 1 77 ? 0.070 8.995 -12.302 1.00 60.94 77 SER A C 1
ATOM 607 O O . SER A 1 77 ? -0.628 8.384 -13.107 1.00 60.94 77 SER A O 1
ATOM 609 N N . ARG A 1 78 ? 1.402 8.982 -12.367 1.00 66.62 78 ARG A N 1
ATOM 610 C CA . ARG A 1 78 ? 2.212 8.167 -13.283 1.00 66.62 78 ARG A CA 1
ATOM 611 C C . ARG A 1 78 ? 2.763 6.900 -12.599 1.00 66.62 78 ARG A C 1
ATOM 613 O O . ARG A 1 78 ? 3.662 6.267 -13.142 1.00 66.62 78 ARG A O 1
ATOM 620 N N . SER A 1 79 ? 2.263 6.576 -11.412 1.00 74.25 79 SER A N 1
ATOM 621 C CA . SER A 1 79 ? 2.829 5.675 -10.398 1.00 74.25 79 SER A CA 1
ATOM 622 C C . SER A 1 79 ? 1.709 4.852 -9.744 1.00 74.25 79 SER A C 1
ATOM 624 O O . SER A 1 79 ? 0.535 5.095 -10.005 1.00 74.25 79 SER A O 1
ATOM 626 N N . HIS A 1 80 ? 2.026 3.858 -8.904 1.00 80.75 80 HIS A N 1
ATOM 627 C CA . HIS A 1 80 ? 0.963 3.187 -8.148 1.00 80.75 80 HIS A CA 1
ATOM 628 C C . HIS A 1 80 ? 0.505 4.095 -7.016 1.00 80.75 80 HIS A C 1
ATOM 630 O O . HIS A 1 80 ? 1.327 4.579 -6.241 1.00 80.75 80 HIS A O 1
ATOM 636 N N . VAL A 1 81 ? -0.795 4.288 -6.879 1.00 83.81 81 VAL A N 1
ATOM 637 C CA . VAL A 1 81 ? -1.377 5.121 -5.837 1.00 83.81 81 VAL A CA 1
ATOM 638 C C . VAL A 1 81 ? -2.340 4.291 -5.013 1.00 83.81 81 VAL A C 1
ATOM 640 O O . VAL A 1 81 ? -3.141 3.525 -5.542 1.00 83.81 81 VAL A O 1
ATOM 643 N N . VAL A 1 82 ? -2.243 4.435 -3.695 1.00 83.94 82 VAL A N 1
ATOM 644 C CA . VAL A 1 82 ? -3.110 3.753 -2.739 1.00 83.94 82 VAL A CA 1
ATOM 645 C C . VAL A 1 82 ? -3.764 4.805 -1.860 1.00 83.94 82 VAL A C 1
ATOM 647 O O . VAL A 1 82 ? -3.106 5.481 -1.069 1.00 83.94 82 VAL A O 1
ATOM 650 N N . PHE A 1 83 ? -5.078 4.924 -1.990 1.00 86.31 83 PHE A N 1
ATOM 651 C CA . PHE A 1 83 ? -5.915 5.684 -1.080 1.00 86.31 83 PHE A CA 1
ATOM 652 C C . PHE A 1 83 ? -6.562 4.725 -0.087 1.00 86.31 83 PHE A C 1
ATOM 654 O O . PHE A 1 83 ? -7.206 3.750 -0.469 1.00 86.31 83 PHE A O 1
ATOM 661 N N . ILE A 1 84 ? -6.372 4.984 1.198 1.00 88.69 84 ILE A N 1
ATOM 662 C CA . ILE A 1 84 ? -6.863 4.147 2.287 1.00 88.69 84 ILE A CA 1
ATOM 663 C C . ILE A 1 84 ? -7.938 4.943 3.004 1.00 88.69 84 ILE A C 1
ATOM 665 O O . ILE A 1 84 ? -7.632 5.971 3.594 1.00 88.69 84 ILE A O 1
ATOM 669 N N . LEU A 1 85 ? -9.174 4.460 2.982 1.00 88.31 85 LEU A N 1
ATOM 670 C CA . LEU A 1 85 ? -10.264 4.980 3.796 1.00 88.31 85 LEU A CA 1
ATOM 671 C C . LEU A 1 85 ? -10.472 4.055 4.992 1.00 88.31 85 LEU A C 1
ATOM 673 O O . LEU A 1 85 ? -10.572 2.835 4.841 1.00 88.31 85 LEU A O 1
ATOM 677 N N . LYS A 1 86 ? -10.550 4.638 6.178 1.00 88.25 86 LYS A N 1
ATOM 678 C CA . LYS A 1 86 ? -10.690 3.935 7.441 1.00 88.25 86 LYS A CA 1
ATOM 679 C C . LYS A 1 86 ? -11.903 4.485 8.179 1.00 88.25 86 LYS A C 1
ATOM 681 O O . LYS A 1 86 ? -12.079 5.693 8.288 1.00 88.25 86 LYS A O 1
ATOM 686 N N . ILE A 1 87 ? -12.767 3.586 8.628 1.00 87.50 87 ILE A N 1
ATOM 687 C CA . ILE A 1 87 ? -14.004 3.915 9.330 1.00 87.50 87 ILE A CA 1
ATOM 688 C C . ILE A 1 87 ? -13.949 3.206 10.672 1.00 87.50 87 ILE A C 1
ATOM 690 O O . ILE A 1 87 ? -13.939 1.977 10.726 1.00 87.50 87 ILE A O 1
ATOM 694 N N . GLU A 1 88 ? -13.909 3.980 11.743 1.00 85.75 88 GLU A N 1
ATOM 695 C CA . GLU A 1 88 ? -13.983 3.481 13.108 1.00 85.75 88 GLU A CA 1
ATOM 696 C C . GLU A 1 88 ? -15.354 3.830 13.674 1.00 85.75 88 GLU A C 1
ATOM 698 O O . GLU A 1 88 ? -15.720 5.003 13.704 1.00 85.75 88 GLU A O 1
ATOM 703 N N . SER A 1 89 ? -16.121 2.823 14.097 1.00 84.25 89 SER A N 1
ATOM 704 C CA . SER A 1 89 ? -17.338 3.052 14.876 1.00 84.25 89 SER A CA 1
ATOM 705 C C . SER A 1 89 ? -17.087 2.725 16.335 1.00 84.25 89 SER A C 1
ATOM 707 O O . SER A 1 89 ? -16.501 1.685 16.648 1.00 84.25 89 SER A O 1
ATOM 709 N N . GLN A 1 90 ? -17.513 3.618 17.223 1.00 73.44 90 GLN A N 1
ATOM 710 C CA . GLN A 1 90 ? -17.504 3.395 18.661 1.00 73.44 90 GLN A CA 1
ATOM 711 C C . GLN A 1 90 ? -18.951 3.322 19.134 1.00 73.44 90 GLN A C 1
ATOM 713 O O . GLN A 1 90 ? -19.732 4.255 18.952 1.00 73.44 90 GLN A O 1
ATOM 718 N N . ASN A 1 91 ? -19.313 2.192 19.737 1.00 66.94 91 ASN A N 1
ATOM 719 C CA . ASN A 1 91 ? -20.597 2.055 20.405 1.00 66.94 91 ASN A CA 1
ATOM 720 C C . ASN A 1 91 ? -20.388 2.207 21.915 1.00 66.94 91 ASN A C 1
ATOM 722 O O . ASN A 1 91 ? -19.709 1.382 22.536 1.00 66.94 91 ASN A O 1
ATOM 726 N N . GLU A 1 92 ? -20.977 3.244 22.505 1.00 56.00 92 GLU A N 1
ATOM 727 C CA . GLU A 1 92 ? -21.254 3.244 23.937 1.00 56.00 92 GLU A CA 1
ATOM 728 C C . GLU A 1 92 ? -22.426 2.291 24.159 1.00 56.00 92 GLU A C 1
ATOM 730 O O . GLU A 1 92 ? -23.564 2.612 23.816 1.00 56.00 92 GLU A O 1
ATOM 735 N N . ALA A 1 93 ? -22.159 1.087 24.675 1.00 52.84 93 ALA A N 1
ATOM 736 C CA . ALA A 1 93 ? -23.229 0.139 24.951 1.00 52.84 93 ALA A CA 1
ATOM 737 C C . ALA A 1 93 ? -24.263 0.812 25.868 1.00 52.84 93 ALA A C 1
ATOM 739 O O . ALA A 1 93 ? -23.969 1.168 27.011 1.00 52.84 93 ALA A O 1
ATOM 740 N N . GLY A 1 94 ? -25.455 1.042 25.313 1.00 46.28 94 GLY A N 1
ATOM 741 C CA . GLY A 1 94 ? -26.535 1.744 25.980 1.00 46.28 94 GLY A CA 1
ATOM 742 C C . GLY A 1 94 ? -26.850 1.107 27.328 1.00 46.28 94 GLY A C 1
ATOM 743 O O . GLY A 1 94 ? -26.951 -0.111 27.451 1.00 46.28 94 GLY A O 1
ATOM 744 N N . PHE A 1 95 ? -27.012 1.960 28.334 1.00 44.78 95 PHE A N 1
ATOM 745 C CA . PHE A 1 95 ? -27.556 1.631 29.643 1.00 44.78 95 PHE A CA 1
ATOM 746 C C . PHE A 1 95 ? -28.952 0.999 29.479 1.00 44.78 95 PHE A C 1
ATOM 748 O O . PHE A 1 95 ? -29.969 1.693 29.438 1.00 44.78 95 PHE A O 1
ATOM 755 N N . GLU A 1 96 ? -29.019 -0.327 29.351 1.00 42.00 96 GLU A N 1
ATOM 756 C CA . GLU A 1 96 ? -30.270 -1.071 29.466 1.00 42.00 96 GLU A CA 1
ATOM 757 C C . GLU A 1 96 ? -30.684 -1.103 30.939 1.00 42.00 96 GLU A C 1
ATOM 759 O O . GLU A 1 96 ? -30.195 -1.916 31.715 1.00 42.00 96 GLU A O 1
ATOM 764 N N . GLY A 1 97 ? -31.569 -0.178 31.325 1.00 40.78 97 GLY A N 1
ATOM 765 C CA . GLY A 1 97 ? -32.753 -0.435 32.161 1.00 40.78 97 GLY A CA 1
ATOM 766 C C . GLY A 1 97 ? -32.630 -1.270 33.445 1.00 40.78 97 GLY A C 1
ATOM 767 O O . GLY A 1 97 ? -33.639 -1.801 33.902 1.00 40.78 97 GLY A O 1
ATOM 768 N N . GLY A 1 98 ? -31.449 -1.407 34.041 1.00 36.59 98 GLY A N 1
ATOM 769 C CA . GLY A 1 98 ? -31.240 -2.148 35.276 1.00 36.59 98 GLY A CA 1
ATOM 770 C C . GLY A 1 98 ? -31.431 -1.246 36.486 1.00 36.59 98 GLY A C 1
ATOM 771 O O . GLY A 1 98 ? -30.544 -0.473 36.838 1.00 36.59 98 GLY A O 1
ATOM 772 N N . SER A 1 99 ? -32.571 -1.374 37.159 1.00 38.72 99 SER A N 1
ATOM 773 C CA . SER A 1 99 ? -32.805 -0.891 38.523 1.00 38.72 99 SER A CA 1
ATOM 774 C C . SER A 1 99 ? -31.887 -1.613 39.528 1.00 38.72 99 SER A C 1
ATOM 776 O O . SER A 1 99 ? -32.339 -2.452 40.307 1.00 38.72 99 SER A O 1
ATOM 778 N N . GLY A 1 100 ? -30.584 -1.336 39.470 1.00 42.34 100 GLY A N 1
ATOM 779 C CA . GLY A 1 100 ? -29.566 -1.813 40.406 1.00 42.34 100 GLY A CA 1
ATOM 780 C C . GLY A 1 100 ? -29.237 -0.749 41.462 1.00 42.34 100 GLY A C 1
ATOM 781 O O . GLY A 1 100 ? -29.336 0.444 41.171 1.00 42.34 100 GLY A O 1
ATOM 782 N N . PRO A 1 101 ? -28.870 -1.141 42.696 1.00 37.72 101 PRO A N 1
ATOM 783 C CA . PRO A 1 101 ? -28.702 -0.204 43.800 1.00 37.72 101 PRO A CA 1
ATOM 784 C C . PRO A 1 101 ? -27.532 0.771 43.560 1.00 37.72 101 PRO A C 1
ATOM 786 O O . PRO A 1 101 ? -26.521 0.384 42.966 1.00 37.72 101 PRO A O 1
ATOM 789 N N . PRO A 1 102 ? -27.631 2.025 44.042 1.00 41.66 102 PRO A N 1
ATOM 790 C CA . PRO A 1 102 ? -26.586 3.027 43.875 1.00 41.66 102 PRO A CA 1
ATOM 791 C C . PRO A 1 102 ? -25.401 2.668 44.778 1.00 41.66 102 PRO A C 1
ATOM 793 O O . PRO A 1 102 ? -25.455 2.857 45.991 1.00 41.66 102 PRO A O 1
ATOM 796 N N . GLY A 1 103 ? -24.338 2.107 44.200 1.00 46.34 103 GLY A N 1
ATOM 797 C CA . GLY A 1 103 ? -23.133 1.779 44.971 1.00 46.34 103 GLY A CA 1
ATOM 798 C C . GLY A 1 103 ? -22.061 0.933 44.285 1.00 46.34 103 GLY A C 1
ATOM 799 O O . GLY A 1 103 ? -21.064 0.622 44.929 1.00 46.34 103 GLY A O 1
ATOM 800 N N . SER A 1 104 ? -22.213 0.551 43.014 1.00 40.75 104 SER A N 1
ATOM 801 C CA . SER A 1 104 ? -21.159 -0.171 42.294 1.00 40.75 104 SER A CA 1
ATOM 802 C C . SER A 1 104 ? -20.366 0.794 41.416 1.00 40.75 104 SER A C 1
ATOM 804 O O . SER A 1 104 ? -20.934 1.460 40.553 1.00 40.75 104 SER A O 1
ATOM 806 N N . ASN A 1 105 ? -19.061 0.888 41.677 1.00 41.16 105 ASN A N 1
ATOM 807 C CA . ASN A 1 105 ? -18.090 1.598 40.851 1.00 41.16 105 ASN A CA 1
ATOM 808 C C . ASN A 1 105 ? -18.317 1.275 39.369 1.00 41.16 105 ASN A C 1
ATOM 810 O O . ASN A 1 105 ? -18.329 0.106 38.988 1.00 41.16 105 ASN A O 1
ATOM 814 N N . SER A 1 106 ? -18.456 2.310 38.543 1.00 42.22 106 SER A N 1
ATOM 815 C CA . SER A 1 106 ? -18.554 2.250 37.084 1.00 42.22 106 SER A CA 1
ATOM 816 C C . SER A 1 106 ? -17.244 1.735 36.470 1.00 42.22 106 SER A C 1
ATOM 818 O O . SER A 1 106 ? -16.457 2.472 35.883 1.00 42.22 106 SER A O 1
ATOM 820 N N . ALA A 1 107 ? -16.990 0.440 36.635 1.00 43.59 107 ALA A N 1
ATOM 821 C CA . ALA A 1 107 ? -15.944 -0.292 35.950 1.00 43.59 107 ALA A CA 1
ATOM 822 C C . ALA A 1 107 ? -16.481 -0.763 34.593 1.00 43.59 107 ALA A C 1
ATOM 824 O O . ALA A 1 107 ? -17.244 -1.720 34.516 1.00 43.59 107 ALA A O 1
ATOM 825 N N . GLY A 1 108 ? -16.059 -0.061 33.539 1.00 51.06 108 GLY A N 1
ATOM 826 C CA . GLY A 1 108 ? -15.910 -0.600 32.188 1.00 51.06 108 GLY A CA 1
ATOM 827 C C . GLY A 1 108 ? -17.177 -1.135 31.531 1.00 51.06 108 GLY A C 1
ATOM 828 O O . GLY A 1 108 ? -17.337 -2.344 31.385 1.00 51.06 108 GLY A O 1
ATOM 829 N N . VAL A 1 109 ? -18.025 -0.237 31.028 1.00 51.84 109 VAL A N 1
ATOM 830 C CA . VAL A 1 109 ? -18.919 -0.600 29.920 1.00 51.84 109 VAL A CA 1
ATOM 831 C C . VAL A 1 109 ? -18.027 -1.024 28.739 1.00 51.84 109 VAL A C 1
ATOM 833 O O . VAL A 1 109 ? -17.158 -0.238 28.353 1.00 51.84 109 VAL A O 1
ATOM 836 N N . PRO A 1 110 ? -18.168 -2.241 28.177 1.00 52.50 110 PRO A N 1
ATOM 837 C CA . PRO A 1 110 ? -17.355 -2.667 27.045 1.00 52.50 110 PRO A CA 1
ATOM 838 C C . PRO A 1 110 ? -17.735 -1.847 25.809 1.00 52.50 110 PRO A C 1
ATOM 840 O O . PRO A 1 110 ? -18.785 -2.055 25.200 1.00 52.50 110 PRO A O 1
ATOM 843 N N . THR A 1 111 ? -16.877 -0.902 25.433 1.00 58.22 111 THR A N 1
ATOM 844 C CA . THR A 1 111 ? -16.978 -0.203 24.154 1.00 58.22 111 THR A CA 1
ATOM 845 C C . THR A 1 111 ? -16.572 -1.169 23.048 1.00 58.22 111 THR A C 1
ATOM 847 O O . THR A 1 111 ? -15.460 -1.694 23.020 1.00 58.22 111 THR A O 1
ATOM 850 N N . THR A 1 112 ? -17.500 -1.455 22.137 1.00 64.94 112 THR A N 1
ATOM 851 C CA . THR A 1 112 ? -17.182 -2.237 20.938 1.00 64.94 112 THR A CA 1
ATOM 852 C C . THR A 1 112 ? -16.728 -1.267 19.860 1.00 64.94 112 THR A C 1
ATOM 854 O O . THR A 1 112 ? -17.514 -0.414 19.444 1.00 64.94 112 THR A O 1
ATOM 857 N N . THR A 1 113 ? -15.480 -1.404 19.411 1.00 72.75 113 THR A N 1
ATOM 858 C CA . THR A 1 113 ? -14.957 -0.651 18.268 1.00 72.75 113 THR A CA 1
ATOM 859 C C . THR A 1 113 ? -14.995 -1.526 17.023 1.00 72.75 113 THR A C 1
ATOM 861 O O . THR A 1 113 ? -14.411 -2.612 17.010 1.00 72.75 113 THR A O 1
ATOM 864 N N . LYS A 1 114 ? -15.671 -1.071 15.966 1.00 82.25 114 LYS A N 1
ATOM 865 C CA . LYS A 1 114 ? -15.619 -1.714 14.645 1.00 82.25 114 LYS A CA 1
ATOM 866 C C . LYS A 1 114 ? -14.677 -0.922 13.750 1.00 82.25 114 LYS A C 1
ATOM 868 O O . LYS A 1 114 ? -14.765 0.298 13.706 1.00 82.25 114 LYS A O 1
ATOM 873 N N . LEU A 1 115 ? -13.809 -1.620 13.021 1.00 83.94 115 LEU A N 1
ATOM 874 C CA . LEU A 1 115 ? -12.863 -1.021 12.084 1.00 83.94 115 LEU A CA 1
ATOM 875 C C . LEU A 1 115 ? -13.137 -1.534 10.667 1.00 83.94 115 LEU A C 1
ATOM 877 O O . LEU A 1 115 ? -12.942 -2.713 10.379 1.00 83.94 115 LEU A O 1
ATOM 881 N N . GLY A 1 116 ? -13.565 -0.641 9.779 1.00 87.06 116 GLY A N 1
ATOM 882 C CA . GLY A 1 116 ? -13.621 -0.866 8.338 1.00 87.06 116 GLY A CA 1
ATOM 883 C C . GLY A 1 116 ? -12.420 -0.223 7.650 1.00 87.06 116 GLY A C 1
ATOM 884 O O . GLY A 1 116 ? -12.084 0.921 7.944 1.00 87.06 116 GLY A O 1
ATOM 885 N N . LYS A 1 117 ? -11.777 -0.937 6.721 1.00 87.25 117 LYS A N 1
ATOM 886 C CA . LYS A 1 117 ? -10.684 -0.410 5.890 1.00 87.25 117 LYS A CA 1
ATOM 887 C C . LYS A 1 117 ? -10.977 -0.692 4.418 1.00 87.25 117 LYS A C 1
ATOM 889 O O . LYS A 1 117 ? -11.187 -1.844 4.047 1.00 87.25 117 LYS A O 1
ATOM 894 N N . LEU A 1 118 ? -10.963 0.347 3.591 1.00 89.31 118 LEU A N 1
ATOM 895 C CA . LEU A 1 118 ? -11.136 0.282 2.143 1.00 89.31 118 LEU A CA 1
ATOM 896 C C . LEU A 1 118 ? -9.880 0.840 1.471 1.00 89.31 118 LEU A C 1
ATOM 898 O O . LEU A 1 118 ? -9.541 2.002 1.664 1.00 89.31 118 LEU A O 1
ATOM 902 N N . ASN A 1 119 ? -9.210 0.019 0.666 1.00 89.81 119 ASN A N 1
ATOM 903 C CA . ASN A 1 119 ? -8.083 0.455 -0.154 1.00 89.81 119 ASN A CA 1
ATOM 904 C C . ASN A 1 119 ? -8.572 0.673 -1.593 1.00 89.81 119 ASN A C 1
ATOM 906 O O . ASN A 1 119 ? -9.005 -0.277 -2.243 1.00 89.81 119 ASN A O 1
ATOM 910 N N . LEU A 1 120 ? -8.486 1.902 -2.090 1.00 90.00 120 LEU A N 1
ATOM 911 C CA . LEU A 1 120 ? -8.668 2.247 -3.496 1.00 90.00 120 LEU A CA 1
ATOM 912 C C . LEU A 1 120 ? -7.282 2.341 -4.129 1.00 90.00 120 LEU A C 1
ATOM 914 O O . LEU A 1 120 ? -6.454 3.144 -3.702 1.00 90.00 120 LEU A O 1
ATOM 918 N N . VAL A 1 121 ? -7.016 1.481 -5.106 1.00 89.75 121 VAL A N 1
ATOM 919 C CA . VAL A 1 121 ? -5.683 1.317 -5.685 1.00 89.75 121 VAL A CA 1
ATOM 920 C C . VAL A 1 121 ? -5.746 1.656 -7.163 1.00 89.75 121 VAL A C 1
ATOM 922 O O . VAL A 1 121 ? -6.470 0.997 -7.907 1.00 89.75 121 VAL A O 1
ATOM 925 N N . ASP A 1 122 ? -4.971 2.652 -7.574 1.00 89.00 122 ASP A N 1
ATOM 926 C CA . ASP A 1 122 ? -4.706 2.953 -8.977 1.00 89.00 122 ASP A CA 1
ATOM 927 C C . ASP A 1 122 ? -3.312 2.423 -9.325 1.00 89.00 122 ASP A C 1
ATOM 929 O O . ASP A 1 122 ? -2.322 2.762 -8.671 1.00 89.00 122 ASP A O 1
ATOM 933 N N . LEU A 1 123 ? -3.223 1.507 -10.287 1.00 89.25 123 LEU A N 1
ATOM 934 C CA . LEU A 1 123 ? -1.966 0.856 -10.635 1.00 89.25 123 LEU A CA 1
ATOM 935 C C . LEU A 1 123 ? -1.373 1.500 -11.886 1.00 89.25 123 LEU A C 1
ATOM 937 O O . LEU A 1 123 ? -2.048 1.618 -12.904 1.00 89.25 123 LEU A O 1
ATOM 941 N N . ALA A 1 124 ? -0.078 1.822 -11.839 1.00 84.00 124 ALA A N 1
ATOM 942 C CA . ALA A 1 124 ? 0.662 2.211 -13.031 1.00 84.00 124 ALA A CA 1
ATOM 943 C C . ALA A 1 124 ? 0.561 1.134 -14.126 1.00 84.00 124 ALA A C 1
ATOM 945 O O . ALA A 1 124 ? 0.571 -0.064 -13.836 1.00 84.00 124 ALA A O 1
ATOM 946 N N . GLY A 1 125 ? 0.491 1.580 -15.381 1.00 79.25 125 GLY A N 1
ATOM 947 C CA . GLY A 1 125 ? 0.393 0.712 -16.552 1.00 79.25 125 GLY A CA 1
ATOM 948 C C . GLY A 1 125 ? 1.648 -0.135 -16.797 1.00 79.25 125 GLY A C 1
ATOM 949 O O . GLY A 1 125 ? 2.775 0.293 -16.527 1.00 79.25 125 GLY A O 1
ATOM 950 N N . ASN A 1 126 ? 1.454 -1.341 -17.337 1.00 73.44 126 ASN A N 1
ATOM 951 C CA . ASN A 1 126 ? 2.526 -2.294 -17.651 1.00 73.44 126 ASN A CA 1
ATOM 952 C C . ASN A 1 126 ? 3.221 -2.018 -19.005 1.00 73.44 126 ASN A C 1
ATOM 954 O O . ASN A 1 126 ? 4.273 -2.581 -19.319 1.00 73.44 126 ASN A O 1
ATOM 958 N N . GLU A 1 127 ? 2.648 -1.129 -19.812 1.00 69.00 127 GLU A N 1
ATOM 959 C CA . GLU A 1 127 ? 3.056 -0.791 -21.175 1.00 69.00 127 GLU A CA 1
ATOM 960 C C . GLU A 1 127 ? 4.239 0.189 -21.248 1.00 69.00 127 GLU A C 1
ATOM 962 O O . GLU A 1 127 ? 4.789 0.450 -22.319 1.00 69.00 127 GLU A O 1
ATOM 967 N N . ARG A 1 128 ? 4.669 0.729 -20.106 1.00 66.38 128 ARG A N 1
ATOM 968 C CA . ARG A 1 128 ? 5.587 1.875 -20.027 1.00 66.38 128 ARG A CA 1
ATOM 969 C C . ARG A 1 128 ? 6.979 1.616 -20.613 1.00 66.38 128 ARG A C 1
ATOM 971 O O . ARG A 1 128 ? 7.611 2.535 -21.125 1.00 66.38 128 ARG A O 1
ATOM 978 N N . VAL A 1 129 ? 7.436 0.361 -20.606 1.00 63.69 129 VAL A N 1
ATOM 979 C CA . VAL A 1 129 ? 8.733 -0.038 -21.187 1.00 63.69 129 VAL A CA 1
ATOM 980 C C . VAL A 1 129 ? 8.750 0.128 -22.713 1.00 63.69 129 VAL A C 1
ATOM 982 O O . VAL A 1 129 ? 9.798 0.426 -23.283 1.00 63.69 129 VAL A O 1
ATOM 985 N N . ALA A 1 130 ? 7.599 0.004 -23.385 1.00 61.91 130 ALA A N 1
ATOM 986 C CA . ALA A 1 130 ? 7.512 0.115 -24.843 1.00 61.91 130 ALA A CA 1
ATOM 987 C C . ALA A 1 130 ? 7.760 1.546 -25.361 1.00 61.91 130 ALA A C 1
ATOM 989 O O . ALA A 1 130 ? 8.104 1.724 -26.526 1.00 61.91 130 ALA A O 1
ATOM 990 N N . LEU A 1 131 ? 7.635 2.563 -24.498 1.00 61.03 131 LEU A N 1
ATOM 991 C CA . LEU A 1 131 ? 7.814 3.979 -24.844 1.00 61.03 131 LEU A CA 1
ATOM 992 C C . LEU A 1 131 ? 9.285 4.440 -24.820 1.00 61.03 131 LEU A C 1
ATOM 994 O O . LEU A 1 131 ? 9.580 5.572 -25.197 1.00 61.03 131 LEU A O 1
ATOM 998 N N . ALA A 1 13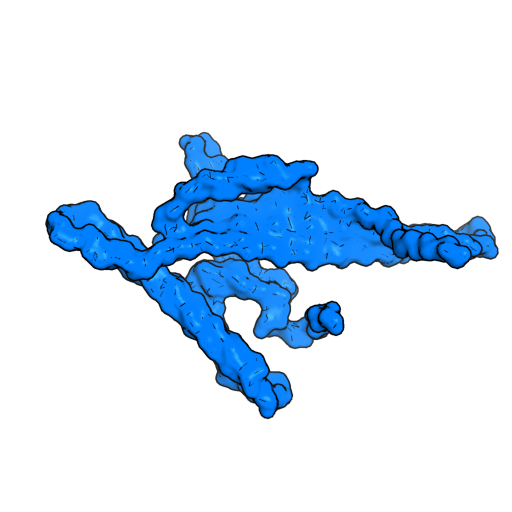2 ? 10.227 3.582 -24.414 1.00 61.22 132 ALA A N 1
ATOM 999 C CA . ALA A 1 132 ? 11.651 3.912 -24.284 1.00 61.22 132 ALA A CA 1
ATOM 1000 C C . ALA A 1 132 ? 12.432 3.954 -25.623 1.00 61.22 132 ALA A C 1
ATOM 1002 O O . ALA A 1 132 ? 13.661 3.931 -25.638 1.00 61.22 132 ALA A O 1
ATOM 1003 N N . SER A 1 133 ? 11.759 4.023 -26.773 1.00 56.91 133 SER A N 1
ATOM 1004 C CA . SER A 1 133 ? 12.369 3.867 -28.104 1.00 56.91 133 SER A CA 1
ATOM 1005 C C . SER A 1 133 ? 13.190 5.068 -28.610 1.00 56.91 133 SER A C 1
ATOM 1007 O O . SER A 1 133 ? 13.623 5.058 -29.759 1.00 56.91 133 SER A O 1
ATOM 1009 N N . ALA A 1 134 ? 13.420 6.103 -27.794 1.00 58.94 134 ALA A N 1
ATOM 1010 C CA . ALA A 1 134 ? 14.026 7.365 -28.239 1.00 58.94 134 ALA A CA 1
ATOM 1011 C C . ALA A 1 134 ? 15.549 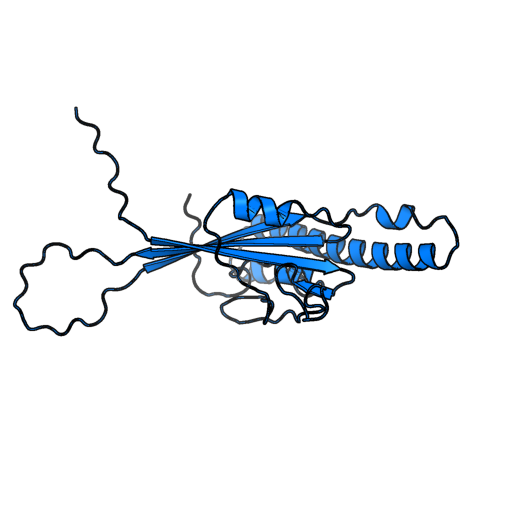7.500 -28.013 1.00 58.94 134 ALA A C 1
ATOM 1013 O O . ALA A 1 134 ? 16.124 8.502 -28.427 1.00 58.94 134 ALA A O 1
ATOM 1014 N N . GLY A 1 135 ? 16.227 6.534 -27.379 1.00 59.50 135 GLY A N 1
ATOM 1015 C CA . GLY A 1 135 ? 17.700 6.519 -27.272 1.00 59.50 135 GLY A CA 1
ATOM 1016 C C . GLY A 1 135 ? 18.349 7.686 -26.503 1.00 59.50 135 GLY A C 1
ATOM 1017 O O . GLY A 1 135 ? 19.567 7.833 -26.546 1.00 59.50 135 GLY A O 1
ATOM 1018 N N . THR A 1 136 ? 17.566 8.514 -25.805 1.00 69.75 136 THR A N 1
ATOM 1019 C CA . THR A 1 136 ? 18.040 9.609 -24.943 1.00 69.75 136 THR A CA 1
ATOM 1020 C C . THR A 1 136 ? 18.237 9.138 -23.495 1.00 69.75 136 THR A C 1
ATOM 1022 O O . THR A 1 136 ? 17.707 8.104 -23.090 1.00 69.75 136 THR A O 1
ATOM 1025 N N . GLU A 1 137 ? 18.955 9.907 -22.668 1.00 66.06 137 GLU A N 1
ATOM 1026 C CA . GLU A 1 137 ? 19.077 9.638 -21.219 1.00 66.06 137 GLU A CA 1
ATOM 1027 C C . GLU A 1 137 ? 17.704 9.512 -20.524 1.00 66.06 137 GLU A C 1
ATOM 1029 O O . GLU A 1 137 ? 17.533 8.722 -19.593 1.00 66.06 137 GLU A O 1
ATOM 1034 N N . ASP A 1 138 ? 16.692 10.228 -21.022 1.00 71.75 138 ASP A N 1
ATOM 1035 C CA . ASP A 1 138 ? 15.311 10.123 -20.542 1.00 71.75 138 ASP A CA 1
ATOM 1036 C C . ASP A 1 138 ? 14.667 8.780 -20.910 1.00 71.75 138 ASP A C 1
ATOM 1038 O O . ASP A 1 138 ? 13.918 8.217 -20.114 1.00 71.75 138 ASP A O 1
ATOM 1042 N N . ALA A 1 139 ? 15.016 8.202 -22.063 1.00 77.44 139 ALA A N 1
ATOM 1043 C CA . ALA A 1 139 ? 14.547 6.878 -22.460 1.00 77.44 139 ALA A CA 1
ATOM 1044 C C . ALA A 1 139 ? 15.074 5.778 -21.526 1.00 77.44 139 ALA A C 1
ATOM 1046 O O . ALA A 1 139 ? 14.336 4.855 -21.178 1.00 77.44 139 ALA A O 1
ATOM 1047 N N . LYS A 1 140 ? 16.322 5.900 -21.055 1.00 80.31 140 LYS A N 1
ATOM 1048 C CA . LYS A 1 140 ? 16.895 4.971 -20.071 1.00 80.31 140 LYS A CA 1
ATOM 1049 C C . LYS A 1 140 ? 16.158 5.043 -18.732 1.00 80.31 140 LYS A C 1
ATOM 1051 O O . LYS A 1 140 ? 15.803 4.001 -18.187 1.00 80.31 140 LYS A O 1
ATOM 1056 N N . LYS A 1 141 ? 15.873 6.251 -18.233 1.00 80.69 141 LYS A N 1
ATOM 1057 C CA . LYS A 1 141 ? 15.096 6.442 -16.993 1.00 80.69 141 LYS A CA 1
ATOM 1058 C C . LYS A 1 141 ? 13.686 5.866 -17.110 1.00 80.69 141 LYS A C 1
ATOM 1060 O O . LYS A 1 141 ? 13.251 5.160 -16.208 1.00 80.69 141 LYS A O 1
ATOM 1065 N N . ILE A 1 142 ? 13.006 6.107 -18.232 1.00 79.38 142 ILE A N 1
ATOM 1066 C CA . ILE A 1 142 ? 11.671 5.553 -18.507 1.00 79.38 142 ILE A CA 1
ATOM 1067 C C . ILE A 1 142 ? 11.713 4.018 -18.554 1.00 79.38 142 ILE A C 1
ATOM 1069 O O . ILE A 1 142 ? 10.824 3.360 -18.016 1.00 79.38 142 ILE A O 1
ATOM 1073 N N . ALA A 1 143 ? 12.752 3.430 -19.154 1.00 82.38 143 ALA A N 1
ATOM 1074 C CA . ALA A 1 143 ? 12.924 1.979 -19.192 1.00 82.38 143 ALA A CA 1
ATOM 1075 C C . ALA A 1 143 ? 13.166 1.379 -17.796 1.00 82.38 143 ALA A C 1
ATOM 1077 O O . ALA A 1 143 ? 12.580 0.350 -17.456 1.00 82.38 143 ALA A O 1
ATOM 1078 N N . GLU A 1 144 ? 14.010 2.016 -16.979 1.00 86.06 144 GLU A N 1
ATOM 1079 C CA . GLU A 1 144 ? 14.265 1.604 -15.594 1.00 86.06 144 GLU A CA 1
ATOM 1080 C C . GLU A 1 144 ? 12.996 1.707 -14.738 1.00 86.06 144 GLU A C 1
ATOM 1082 O O . GLU A 1 144 ? 12.656 0.758 -14.030 1.00 86.06 144 GLU A O 1
ATOM 1087 N N . GLU A 1 145 ? 12.252 2.807 -14.866 1.00 85.00 145 GLU A N 1
ATOM 1088 C CA . GLU A 1 145 ? 10.960 3.010 -14.207 1.00 85.00 145 GLU A CA 1
ATOM 1089 C C . GLU A 1 145 ? 9.947 1.937 -14.612 1.00 85.00 145 GLU A C 1
ATOM 1091 O O . GLU A 1 145 ? 9.353 1.279 -13.755 1.00 85.00 145 GLU A O 1
ATOM 1096 N N . GLY A 1 146 ? 9.809 1.686 -15.916 1.00 85.44 146 GLY A N 1
ATOM 1097 C CA . GLY A 1 146 ? 8.932 0.643 -16.436 1.00 85.44 146 GLY A CA 1
ATOM 1098 C C . GLY A 1 146 ? 9.317 -0.753 -15.939 1.00 85.44 146 GLY A C 1
ATOM 1099 O O . GLY A 1 146 ? 8.440 -1.557 -15.629 1.00 85.44 146 GLY A O 1
ATOM 1100 N N . LYS A 1 147 ? 10.616 -1.047 -15.788 1.00 88.62 147 LYS A N 1
ATOM 1101 C CA . LYS A 1 147 ? 11.082 -2.318 -15.212 1.00 88.62 147 LYS A CA 1
ATOM 1102 C C . LYS A 1 147 ? 10.646 -2.471 -13.755 1.00 88.62 147 LYS A C 1
ATOM 1104 O O . LYS A 1 147 ? 10.214 -3.558 -13.371 1.00 88.62 147 LYS A O 1
ATOM 1109 N N . VAL A 1 148 ? 10.761 -1.417 -12.947 1.00 89.94 148 VAL A N 1
ATOM 1110 C CA . VAL A 1 148 ? 10.349 -1.466 -11.536 1.00 89.94 148 VAL A CA 1
ATOM 1111 C C . VAL A 1 148 ? 8.831 -1.616 -11.414 1.00 89.94 148 VAL A C 1
ATOM 1113 O O . VAL A 1 148 ? 8.387 -2.495 -10.681 1.00 89.94 148 VAL A O 1
ATOM 1116 N N . ILE A 1 149 ? 8.049 -0.859 -12.193 1.00 87.50 149 ILE A N 1
ATOM 1117 C CA . ILE A 1 149 ? 6.579 -0.993 -12.253 1.00 87.50 149 ILE A CA 1
ATOM 1118 C C . ILE A 1 149 ? 6.172 -2.420 -12.644 1.00 87.50 149 ILE A C 1
ATOM 1120 O O . ILE A 1 149 ? 5.335 -3.047 -12.002 1.00 87.50 149 ILE A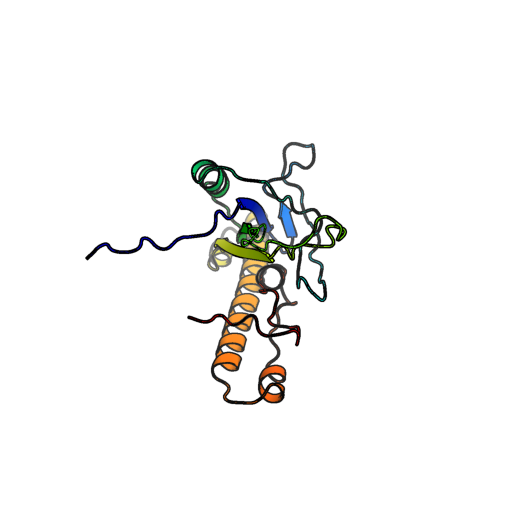 O 1
ATOM 1124 N N . ASN A 1 150 ? 6.806 -2.992 -13.666 1.00 89.88 150 ASN A N 1
ATOM 1125 C CA . ASN A 1 150 ? 6.497 -4.359 -14.084 1.00 89.88 150 ASN A CA 1
ATOM 1126 C C . ASN A 1 150 ? 6.879 -5.397 -13.024 1.00 89.88 150 ASN A C 1
ATOM 1128 O O . ASN A 1 150 ? 6.242 -6.444 -12.932 1.00 89.88 150 ASN A O 1
ATOM 1132 N N . THR A 1 151 ? 7.884 -5.105 -12.199 1.00 91.50 151 THR A N 1
ATOM 1133 C CA . THR A 1 151 ? 8.307 -5.986 -11.107 1.00 91.50 151 THR A CA 1
ATOM 1134 C C . THR A 1 151 ? 7.275 -5.992 -9.973 1.00 91.50 151 THR A C 1
ATOM 1136 O O . THR A 1 151 ? 6.866 -7.067 -9.535 1.00 91.50 151 THR A O 1
ATOM 1139 N N . SER A 1 152 ? 6.782 -4.828 -9.532 1.00 91.56 152 SER A N 1
ATOM 1140 C CA . SER A 1 152 ? 5.718 -4.746 -8.513 1.00 91.56 152 SER A CA 1
ATOM 1141 C C . SER A 1 152 ? 4.406 -5.381 -8.996 1.00 91.56 152 SER A C 1
ATOM 1143 O O . SER A 1 152 ? 3.767 -6.121 -8.245 1.00 91.56 152 SER A O 1
ATOM 1145 N N . LEU A 1 153 ? 4.026 -5.165 -10.261 1.00 92.12 153 LEU A N 1
ATOM 1146 C CA . LEU A 1 153 ? 2.844 -5.787 -10.874 1.00 92.12 153 LEU A CA 1
ATOM 1147 C C . LEU A 1 153 ? 2.973 -7.308 -11.028 1.00 92.12 153 LEU A C 1
ATOM 1149 O O . LEU A 1 153 ? 1.992 -8.036 -10.842 1.00 92.12 153 LEU A O 1
ATOM 1153 N N . PHE A 1 154 ? 4.171 -7.801 -11.349 1.00 94.00 154 PHE A N 1
ATOM 1154 C CA . PHE A 1 154 ? 4.450 -9.234 -11.409 1.00 94.00 154 PHE A CA 1
ATOM 1155 C C . PHE A 1 154 ? 4.231 -9.893 -10.043 1.00 94.00 154 PHE A C 1
ATOM 1157 O O . PHE A 1 154 ? 3.463 -10.851 -9.949 1.00 94.00 154 PHE A O 1
ATOM 1164 N N . PHE A 1 155 ? 4.819 -9.345 -8.974 1.00 94.44 155 PHE A N 1
ATOM 1165 C CA . PHE A 1 155 ? 4.643 -9.893 -7.626 1.00 94.44 155 PHE A CA 1
ATOM 1166 C C . PHE A 1 155 ? 3.197 -9.807 -7.139 1.00 94.44 155 PHE A C 1
ATOM 1168 O O . PHE A 1 155 ? 2.715 -10.732 -6.482 1.00 94.44 155 PHE A O 1
ATOM 1175 N N . LEU A 1 156 ? 2.468 -8.745 -7.498 1.00 93.06 156 LEU A N 1
ATOM 1176 C CA . LEU A 1 156 ? 1.032 -8.660 -7.231 1.00 93.06 156 LEU A CA 1
ATOM 1177 C C . LEU A 1 156 ? 0.264 -9.796 -7.921 1.00 93.06 156 LEU A C 1
ATOM 1179 O O . LEU A 1 156 ? -0.543 -10.473 -7.284 1.00 93.06 156 LEU A O 1
ATOM 1183 N N . SER A 1 157 ? 0.554 -10.045 -9.198 1.00 93.94 157 SER A N 1
ATOM 1184 C CA . SER A 1 157 ? -0.066 -11.125 -9.975 1.00 93.94 157 SER A CA 1
ATOM 1185 C C . SER A 1 157 ? 0.256 -12.507 -9.395 1.00 93.94 157 SER A C 1
ATOM 1187 O O . SER A 1 157 ? -0.620 -13.373 -9.306 1.00 93.94 157 SER A O 1
ATOM 1189 N N . GLU A 1 158 ? 1.496 -12.714 -8.944 1.00 95.00 158 GLU A N 1
ATOM 1190 C CA . GLU A 1 158 ? 1.913 -13.941 -8.265 1.00 95.00 158 GLU A CA 1
ATOM 1191 C C . GLU A 1 158 ? 1.173 -14.124 -6.930 1.00 95.00 158 GLU A C 1
ATOM 1193 O O . GLU A 1 158 ? 0.686 -15.222 -6.642 1.00 95.00 158 GLU A O 1
ATOM 1198 N N . CYS A 1 159 ? 1.018 -13.054 -6.141 1.00 93.88 159 CYS A N 1
ATOM 1199 C CA . CYS A 1 159 ? 0.259 -13.094 -4.893 1.00 93.88 159 CYS A CA 1
ATOM 1200 C C . CYS A 1 159 ? -1.200 -13.497 -5.133 1.00 93.88 159 CYS A C 1
ATOM 1202 O O . CYS A 1 159 ? -1.684 -14.433 -4.497 1.00 93.88 159 CYS A O 1
ATOM 1204 N N . ILE A 1 160 ? -1.875 -12.855 -6.094 1.00 92.25 160 ILE A N 1
ATOM 1205 C CA . ILE A 1 160 ? -3.263 -13.168 -6.469 1.00 92.25 160 ILE A CA 1
ATOM 1206 C C . ILE A 1 160 ? -3.390 -14.630 -6.912 1.00 92.25 160 ILE A C 1
ATOM 1208 O O . ILE A 1 160 ? -4.287 -15.341 -6.458 1.00 92.25 160 ILE A O 1
ATOM 1212 N N . SER A 1 161 ? -2.468 -15.108 -7.749 1.00 93.62 161 SER A N 1
ATOM 1213 C CA . SER A 1 161 ? -2.484 -16.488 -8.253 1.00 93.62 161 SER A CA 1
ATOM 1214 C C . SER A 1 161 ? -2.362 -17.513 -7.121 1.00 93.62 161 SER A C 1
ATOM 1216 O O . SER A 1 161 ? -3.098 -18.501 -7.081 1.00 93.62 161 SER A O 1
ATOM 1218 N N . LYS A 1 162 ? -1.466 -17.271 -6.157 1.00 92.19 162 LYS A N 1
ATOM 1219 C CA . LYS A 1 162 ? -1.285 -18.163 -5.003 1.00 92.19 162 LYS A CA 1
ATOM 1220 C C . LYS A 1 162 ? -2.438 -18.077 -4.007 1.00 92.19 162 LYS A C 1
ATOM 1222 O O . LYS A 1 162 ? -2.803 -19.098 -3.426 1.00 92.19 162 LYS A O 1
ATOM 1227 N N . LEU A 1 163 ? -3.050 -16.907 -3.844 1.00 90.81 163 LEU A N 1
ATOM 1228 C CA . LEU A 1 163 ? -4.269 -16.747 -3.053 1.00 90.81 163 LEU A CA 1
ATOM 1229 C C . LEU A 1 163 ? -5.452 -17.502 -3.658 1.00 90.81 163 LEU A C 1
ATOM 1231 O O . LEU A 1 163 ? -6.146 -18.222 -2.943 1.00 90.81 163 LEU A O 1
ATOM 1235 N N . ALA A 1 164 ? -5.632 -17.424 -4.976 1.00 89.81 164 ALA A N 1
ATOM 1236 C CA . ALA A 1 164 ? -6.637 -18.211 -5.682 1.00 89.81 164 ALA A CA 1
ATOM 1237 C C . ALA A 1 164 ? -6.400 -19.722 -5.500 1.00 89.81 164 ALA A C 1
ATOM 1239 O O . ALA A 1 164 ? -7.337 -20.467 -5.208 1.00 89.81 164 ALA A O 1
ATOM 1240 N N . ALA A 1 165 ? -5.144 -20.177 -5.585 1.00 88.31 165 ALA A N 1
ATOM 1241 C CA . ALA A 1 165 ? -4.788 -21.571 -5.321 1.00 88.31 165 ALA A CA 1
ATOM 1242 C C . ALA A 1 165 ? -5.080 -21.993 -3.867 1.00 88.31 165 ALA A C 1
ATOM 1244 O O . ALA A 1 165 ? -5.617 -23.080 -3.642 1.00 88.31 165 ALA A O 1
ATOM 1245 N N . ARG A 1 166 ? -4.790 -21.135 -2.877 1.00 89.56 166 ARG A N 1
ATOM 1246 C CA . ARG A 1 166 ? -5.168 -21.365 -1.470 1.00 89.56 166 ARG A CA 1
ATOM 1247 C C . ARG A 1 166 ? -6.681 -21.495 -1.311 1.00 89.56 166 ARG A C 1
ATOM 1249 O O . ARG A 1 166 ? -7.129 -22.462 -0.708 1.00 89.56 166 ARG A O 1
ATOM 1256 N N . ALA A 1 167 ? -7.460 -20.582 -1.891 1.00 87.31 167 ALA A N 1
ATOM 1257 C CA . ALA A 1 167 ? -8.923 -20.603 -1.814 1.00 87.31 167 ALA A CA 1
ATOM 1258 C C . ALA A 1 167 ? -9.540 -21.856 -2.466 1.00 87.31 167 ALA A C 1
ATOM 1260 O O . ALA A 1 167 ? -10.543 -22.379 -1.985 1.00 87.31 167 ALA A O 1
ATOM 1261 N N . ALA A 1 168 ? -8.924 -22.370 -3.534 1.00 87.75 168 ALA A N 1
ATOM 1262 C CA . ALA A 1 168 ? -9.341 -23.608 -4.193 1.00 87.75 168 ALA A CA 1
ATOM 1263 C C . ALA A 1 168 ? -8.898 -24.886 -3.450 1.00 87.75 168 ALA A C 1
ATOM 1265 O O . ALA A 1 168 ? -9.441 -25.969 -3.696 1.00 87.75 168 ALA A O 1
ATOM 1266 N N . THR A 1 169 ? -7.917 -24.792 -2.547 1.00 85.50 169 THR A N 1
ATOM 1267 C CA . THR A 1 169 ? -7.367 -25.946 -1.829 1.00 85.50 169 THR A CA 1
ATOM 1268 C C . THR A 1 169 ? -8.338 -26.421 -0.753 1.00 85.50 169 THR A C 1
ATOM 1270 O O . THR A 1 169 ? -8.540 -25.778 0.274 1.00 85.50 169 THR A O 1
ATOM 1273 N N . LYS A 1 170 ? -8.905 -27.613 -0.951 1.00 77.81 170 LYS A N 1
ATOM 1274 C CA . LYS A 1 170 ? -9.701 -28.310 0.066 1.00 77.81 170 LYS A CA 1
ATOM 1275 C C . LYS A 1 170 ? -8.762 -29.062 1.009 1.00 77.81 170 LYS A C 1
ATOM 1277 O O . LYS A 1 170 ? -8.459 -30.231 0.796 1.00 77.81 170 LYS A O 1
ATOM 1282 N N . GLY A 1 171 ? -8.263 -28.380 2.032 1.00 72.00 171 GLY A N 1
ATOM 1283 C CA . GLY A 1 171 ? -7.374 -28.970 3.028 1.00 72.00 171 GLY A CA 1
ATOM 1284 C C . GLY A 1 171 ? -7.377 -28.188 4.336 1.00 72.00 171 GLY A C 1
ATOM 1285 O O . GLY A 1 171 ? -7.773 -27.027 4.378 1.00 72.00 171 GLY A O 1
ATOM 1286 N N . GLY A 1 172 ? -6.946 -28.832 5.422 1.00 77.75 172 GLY A N 1
ATOM 1287 C CA . GLY A 1 172 ? -6.739 -28.143 6.696 1.00 77.75 172 GLY A CA 1
ATOM 1288 C C . GLY A 1 172 ? -5.592 -27.129 6.619 1.00 77.75 172 GLY A C 1
ATOM 1289 O O . GLY A 1 172 ? -4.842 -27.094 5.643 1.00 77.75 172 GLY A O 1
ATOM 1290 N N . LYS A 1 173 ? -5.399 -26.350 7.688 1.00 78.81 173 LYS A N 1
ATOM 1291 C CA . LYS A 1 173 ? -4.385 -25.281 7.800 1.00 78.81 173 LYS A CA 1
ATOM 1292 C C . LYS A 1 173 ? -3.002 -25.642 7.223 1.00 78.81 173 LYS A C 1
ATOM 1294 O O . LYS A 1 173 ? -2.420 -24.860 6.487 1.00 78.81 173 LYS A O 1
ATOM 1299 N N . LYS A 1 174 ? -2.525 -26.870 7.456 1.00 82.00 174 LYS A N 1
ATOM 1300 C CA . LYS A 1 174 ? -1.224 -27.363 6.967 1.00 82.00 174 LYS A CA 1
ATOM 1301 C C . LYS A 1 174 ? -1.089 -27.372 5.432 1.00 82.00 174 LYS A C 1
ATOM 1303 O O . LYS A 1 174 ? 0.010 -27.182 4.925 1.00 82.00 174 LYS A O 1
ATOM 1308 N N . ALA A 1 175 ? -2.181 -27.600 4.699 1.00 82.31 175 ALA A N 1
ATOM 1309 C CA . ALA A 1 175 ? -2.192 -27.557 3.235 1.00 82.31 175 ALA A CA 1
ATOM 1310 C C . ALA A 1 175 ? -2.200 -26.113 2.704 1.00 82.31 175 ALA A C 1
ATOM 1312 O O . ALA A 1 175 ? -1.574 -25.833 1.687 1.00 82.31 175 ALA A O 1
ATOM 1313 N N . LEU A 1 176 ? -2.859 -25.195 3.418 1.00 81.38 176 LEU A N 1
ATOM 1314 C CA . LEU A 1 176 ? -2.876 -23.766 3.091 1.00 81.38 176 LEU A CA 1
ATOM 1315 C C . LEU A 1 176 ? -1.506 -23.116 3.342 1.00 81.38 176 LEU A C 1
ATOM 1317 O O . LEU A 1 176 ? -1.019 -22.361 2.500 1.00 81.38 176 LEU A O 1
ATOM 1321 N N . ASP A 1 177 ? -0.855 -23.469 4.455 1.00 83.06 177 ASP A N 1
ATOM 1322 C CA . ASP A 1 177 ? 0.473 -22.964 4.829 1.00 83.06 177 ASP A CA 1
ATOM 1323 C C . ASP A 1 177 ? 1.574 -23.426 3.855 1.00 83.06 177 ASP A C 1
ATOM 1325 O O . ASP A 1 177 ? 2.570 -22.727 3.673 1.00 83.06 177 ASP A O 1
ATOM 1329 N N . ALA A 1 178 ? 1.388 -24.566 3.177 1.00 85.12 178 ALA A N 1
ATOM 1330 C CA . ALA A 1 178 ? 2.323 -25.060 2.161 1.00 85.12 178 ALA A CA 1
ATOM 1331 C C . ALA A 1 178 ? 2.382 -24.166 0.907 1.00 85.12 178 ALA A C 1
ATOM 1333 O O . ALA A 1 178 ? 3.376 -24.177 0.181 1.00 85.12 178 ALA A O 1
ATOM 1334 N N . ILE A 1 179 ? 1.339 -23.373 0.648 1.00 87.00 179 ILE A N 1
ATOM 1335 C CA . ILE A 1 179 ? 1.292 -22.443 -0.481 1.00 87.00 179 ILE A CA 1
ATOM 1336 C C . ILE A 1 179 ? 1.809 -21.091 0.011 1.00 87.00 179 ILE A C 1
ATOM 1338 O O . ILE A 1 179 ? 1.035 -20.290 0.513 1.00 87.00 179 ILE A O 1
ATOM 1342 N N . HIS A 1 180 ? 3.107 -20.807 -0.090 1.00 89.19 180 HIS A N 1
ATOM 1343 C CA . HIS A 1 180 ? 3.666 -19.526 0.372 1.00 89.19 180 HIS A CA 1
ATOM 1344 C C . HIS A 1 180 ? 3.330 -18.357 -0.575 1.00 89.19 180 HIS A C 1
ATOM 1346 O O . HIS A 1 180 ? 3.748 -18.363 -1.734 1.00 89.19 180 HIS A O 1
ATOM 1352 N N . VAL A 1 181 ? 2.640 -17.326 -0.072 1.00 91.00 181 VAL A N 1
ATOM 1353 C CA . VAL A 1 181 ? 2.307 -16.102 -0.825 1.00 91.00 181 VAL A CA 1
ATOM 1354 C C . VAL A 1 181 ? 3.406 -15.038 -0.617 1.00 91.00 181 VAL A C 1
ATOM 1356 O O . VAL A 1 181 ? 3.657 -14.657 0.527 1.00 91.00 181 VAL A O 1
ATOM 1359 N N . PRO A 1 182 ? 4.071 -14.546 -1.681 1.00 92.19 182 PRO A N 1
ATOM 1360 C CA . PRO A 1 182 ? 5.275 -13.714 -1.594 1.00 92.19 182 PRO A CA 1
ATOM 1361 C C . PRO A 1 182 ? 4.971 -12.226 -1.351 1.00 92.19 182 PRO A C 1
ATOM 1363 O O . PRO A 1 182 ? 5.429 -11.349 -2.078 1.00 92.19 182 PRO A O 1
ATOM 1366 N N . TYR A 1 183 ? 4.223 -11.899 -0.293 1.00 91.75 183 TYR A N 1
ATOM 1367 C CA . TYR A 1 183 ? 3.877 -10.499 -0.009 1.00 91.75 183 TYR A CA 1
ATOM 1368 C C . TYR A 1 183 ? 5.096 -9.600 0.189 1.00 91.75 183 TYR A C 1
ATOM 1370 O O . TYR A 1 183 ? 4.999 -8.403 -0.049 1.00 91.75 183 TYR A O 1
ATOM 1378 N N . ARG A 1 184 ? 6.233 -10.154 0.628 1.00 93.56 184 ARG A N 1
ATOM 1379 C CA . ARG A 1 184 ? 7.452 -9.407 0.974 1.00 93.56 184 ARG A CA 1
ATOM 1380 C C . ARG A 1 184 ? 8.230 -8.875 -0.227 1.00 93.56 184 ARG A C 1
ATOM 1382 O O . ARG A 1 184 ? 9.078 -8.009 -0.020 1.00 93.56 184 ARG A O 1
ATOM 1389 N N . ASP A 1 185 ? 7.937 -9.359 -1.427 1.00 93.19 185 ASP A N 1
ATOM 1390 C CA . ASP A 1 185 ? 8.810 -9.169 -2.586 1.00 93.19 185 ASP A CA 1
ATOM 1391 C C . ASP A 1 185 ? 8.638 -7.792 -3.260 1.00 93.19 185 ASP A C 1
ATOM 1393 O O . ASP A 1 185 ? 9.513 -7.359 -4.006 1.00 93.19 185 ASP A O 1
ATOM 1397 N N . SER A 1 186 ? 7.570 -7.049 -2.937 1.00 94.50 186 SER A N 1
ATOM 1398 C CA . SER A 1 186 ? 7.398 -5.640 -3.330 1.00 94.50 186 SER A CA 1
ATOM 1399 C C . SER A 1 186 ? 6.731 -4.814 -2.229 1.00 94.50 186 SER A C 1
ATOM 1401 O O . SER A 1 186 ? 5.931 -5.331 -1.446 1.00 94.50 186 SER A O 1
ATOM 1403 N N . LYS A 1 187 ? 6.994 -3.503 -2.160 1.00 94.44 187 LYS A N 1
ATOM 1404 C CA . LYS A 1 187 ? 6.270 -2.618 -1.227 1.00 94.44 187 LYS A CA 1
ATOM 1405 C C . LYS A 1 187 ? 4.773 -2.572 -1.524 1.00 94.44 187 LYS A C 1
ATOM 1407 O O . LYS A 1 187 ? 3.990 -2.490 -0.580 1.00 94.44 187 LYS A O 1
ATOM 1412 N N . LEU A 1 188 ? 4.383 -2.691 -2.796 1.00 93.56 188 LEU A N 1
ATOM 1413 C CA . LEU A 1 188 ? 2.982 -2.774 -3.212 1.00 93.56 188 LEU A CA 1
ATOM 1414 C C . LEU A 1 188 ? 2.280 -3.970 -2.560 1.00 93.56 188 LEU A C 1
ATOM 1416 O O . LEU A 1 188 ? 1.288 -3.794 -1.859 1.00 93.56 188 LEU A O 1
ATOM 1420 N N . THR A 1 189 ? 2.825 -5.177 -2.712 1.00 93.56 189 THR A N 1
ATOM 1421 C CA . THR A 1 189 ? 2.241 -6.395 -2.126 1.00 93.56 189 THR A CA 1
ATOM 1422 C C . THR A 1 189 ? 2.254 -6.380 -0.602 1.00 93.56 189 THR A C 1
ATOM 1424 O O . THR A 1 189 ? 1.319 -6.889 0.011 1.00 93.56 189 THR A O 1
ATOM 1427 N N . ARG A 1 190 ? 3.258 -5.751 0.025 1.00 93.50 190 ARG A N 1
ATOM 1428 C CA . ARG A 1 190 ? 3.282 -5.555 1.484 1.00 93.50 190 ARG A CA 1
ATOM 1429 C C . ARG A 1 190 ? 2.138 -4.650 1.930 1.00 93.50 190 ARG A C 1
ATOM 1431 O O . ARG A 1 190 ? 1.392 -5.024 2.822 1.00 93.50 190 ARG A O 1
ATOM 1438 N N . ILE A 1 191 ? 1.971 -3.489 1.297 1.00 92.00 191 ILE A N 1
ATOM 1439 C CA . ILE A 1 191 ? 0.931 -2.508 1.652 1.00 92.00 191 ILE A CA 1
ATOM 1440 C C . ILE A 1 191 ? -0.481 -3.057 1.412 1.00 92.00 191 ILE A C 1
ATOM 1442 O O . ILE A 1 191 ? -1.392 -2.765 2.187 1.00 92.00 191 ILE A O 1
ATOM 1446 N N . LEU A 1 192 ? -0.665 -3.857 0.358 1.00 89.81 192 LEU A N 1
ATOM 1447 C CA . LEU A 1 192 ? -1.959 -4.447 0.013 1.00 89.81 192 LEU A CA 1
ATOM 1448 C C . LEU A 1 192 ? -2.314 -5.691 0.825 1.00 89.81 192 LEU A C 1
ATOM 1450 O O . LEU A 1 192 ? -3.464 -6.127 0.761 1.00 89.81 192 LEU A O 1
ATOM 1454 N N . GLN A 1 193 ? -1.378 -6.258 1.590 1.00 86.81 193 GLN A N 1
ATOM 1455 C CA . GLN A 1 193 ? -1.699 -7.385 2.451 1.00 86.81 193 GLN A CA 1
ATOM 1456 C C . GLN A 1 193 ? -2.771 -6.964 3.462 1.00 86.81 193 GLN A C 1
ATOM 1458 O O . GLN A 1 193 ? -2.580 -6.046 4.264 1.00 86.81 193 GLN A O 1
ATOM 1463 N N . VAL A 1 194 ? -3.908 -7.656 3.440 1.00 68.06 194 VAL A N 1
ATOM 1464 C CA . VAL A 1 194 ? -4.965 -7.437 4.424 1.00 68.06 194 VAL A CA 1
ATOM 1465 C C . VAL A 1 194 ? -4.535 -8.118 5.723 1.00 68.06 194 VAL A C 1
ATOM 1467 O O . VAL A 1 194 ? -4.200 -9.306 5.740 1.00 68.06 194 VAL A O 1
ATOM 1470 N N . GLY A 1 195 ? -4.501 -7.352 6.817 1.00 53.66 195 GLY A N 1
ATOM 1471 C CA . GLY A 1 195 ? -4.186 -7.874 8.146 1.00 53.66 195 GLY A CA 1
ATOM 1472 C C . GLY A 1 195 ? -5.114 -9.044 8.483 1.00 53.66 195 GLY A C 1
ATOM 1473 O O . GLY A 1 195 ? -6.326 -8.865 8.555 1.00 53.66 195 GLY A O 1
ATOM 1474 N N . GLY A 1 196 ? -4.539 -10.241 8.621 1.00 50.84 196 GLY A N 1
ATOM 1475 C CA . GLY A 1 196 ? -5.266 -11.489 8.889 1.00 50.84 196 GLY A CA 1
ATOM 1476 C C . GLY A 1 196 ? -4.829 -12.689 8.040 1.00 50.84 196 GLY A C 1
ATOM 1477 O O . GLY A 1 196 ? -5.042 -13.825 8.445 1.00 50.84 196 GLY A O 1
ATOM 1478 N N . GLU A 1 197 ? -4.149 -12.490 6.905 1.00 51.38 197 GLU A N 1
ATOM 1479 C CA . GLU A 1 197 ? -3.734 -13.614 6.037 1.00 51.38 197 GLU A CA 1
ATOM 1480 C C . GLU A 1 197 ? -2.482 -14.377 6.530 1.00 51.38 197 GLU A C 1
ATOM 1482 O O . GLU A 1 197 ? -2.087 -15.382 5.932 1.00 51.38 197 GLU A O 1
ATOM 1487 N N . GLY A 1 198 ? -1.850 -13.914 7.618 1.00 42.75 198 GLY A N 1
ATOM 1488 C CA . GLY A 1 198 ? -0.595 -14.464 8.151 1.00 42.75 198 GLY A CA 1
ATOM 1489 C C . GLY A 1 198 ? -0.578 -14.782 9.649 1.00 42.75 198 GLY A C 1
ATOM 1490 O O . GLY A 1 198 ? 0.398 -15.359 10.124 1.00 42.75 198 GLY A O 1
ATOM 1491 N N . THR A 1 199 ? -1.624 -14.453 10.408 1.00 38.22 199 THR A N 1
ATOM 1492 C CA . THR A 1 199 ? -1.666 -14.715 11.850 1.00 38.22 199 THR A CA 1
ATOM 1493 C C . THR A 1 199 ? -2.823 -15.636 12.184 1.00 38.22 199 THR A C 1
ATOM 1495 O O . THR A 1 199 ? -3.979 -15.375 11.884 1.00 38.22 199 THR A O 1
ATOM 1498 N N . GLY A 1 200 ? -2.503 -16.764 12.820 1.00 37.88 200 GLY A N 1
ATOM 1499 C CA . GLY A 1 200 ? -3.481 -17.697 13.376 1.00 37.88 200 GLY A CA 1
ATOM 1500 C C . GLY A 1 200 ? -4.210 -17.146 14.604 1.00 37.88 200 GLY A C 1
ATOM 1501 O O . GLY A 1 200 ? -4.363 -17.882 15.573 1.00 37.88 200 GLY A O 1
ATOM 1502 N N . GLY A 1 201 ? -4.604 -15.873 14.580 1.00 31.17 201 GLY A N 1
ATOM 1503 C CA . GLY A 1 201 ? -5.528 -15.264 15.524 1.00 31.17 201 GLY A CA 1
ATOM 1504 C C . GLY A 1 201 ? -6.888 -15.169 14.851 1.00 31.17 201 GLY A C 1
ATOM 1505 O O . GLY A 1 201 ? -6.987 -14.579 13.785 1.00 31.17 201 GLY A O 1
ATOM 1506 N N . GLU A 1 202 ? -7.868 -15.845 15.445 1.00 31.52 202 GLU A N 1
ATOM 1507 C CA . GLU A 1 202 ? -9.305 -15.818 15.161 1.00 31.52 202 GLU A CA 1
ATOM 1508 C C . GLU A 1 202 ? -9.765 -15.193 13.840 1.00 31.52 202 GLU A C 1
ATOM 1510 O O . GLU A 1 202 ? -9.745 -13.985 13.625 1.00 31.52 202 GLU A O 1
ATOM 1515 N N . ALA A 1 203 ? -10.302 -16.069 12.993 1.00 33.69 203 ALA A N 1
ATOM 1516 C CA . ALA A 1 203 ? -11.169 -15.723 11.890 1.00 33.69 203 ALA A CA 1
ATOM 1517 C C . ALA A 1 203 ? -12.214 -14.674 12.309 1.00 33.69 203 ALA A C 1
ATOM 1519 O O . ALA A 1 203 ? -13.267 -15.012 12.857 1.00 33.69 203 ALA A O 1
ATOM 1520 N N . SER A 1 204 ? -11.975 -13.413 11.953 1.00 34.94 204 SER A N 1
ATOM 1521 C CA . SER A 1 204 ? -13.055 -12.464 11.715 1.00 34.94 204 SER A CA 1
ATOM 1522 C C . SER A 1 204 ? -13.818 -12.975 10.500 1.00 34.94 204 SER A C 1
ATOM 1524 O O . SER A 1 204 ? -13.468 -12.726 9.348 1.00 34.94 204 SER A O 1
ATOM 1526 N N . ARG A 1 205 ? -14.824 -13.800 10.802 1.00 31.08 205 ARG A N 1
ATOM 1527 C CA . ARG A 1 205 ? -15.902 -14.215 9.912 1.00 31.08 205 ARG A CA 1
ATOM 1528 C C . ARG A 1 205 ? -16.355 -13.013 9.090 1.00 31.08 205 ARG A C 1
ATOM 1530 O O . ARG A 1 205 ? -17.044 -12.138 9.605 1.00 31.08 205 ARG A O 1
ATOM 1537 N N . TRP A 1 206 ? -16.074 -13.035 7.796 1.00 29.67 206 TRP A N 1
ATOM 1538 C CA . TRP A 1 206 ? -16.995 -12.443 6.837 1.00 29.67 206 TRP A CA 1
ATOM 1539 C C . TRP A 1 206 ? -18.207 -13.375 6.788 1.00 29.67 206 TRP A C 1
ATOM 1541 O O . TRP A 1 206 ? -18.245 -14.333 6.020 1.00 29.67 206 TRP A O 1
ATOM 1551 N N . ALA A 1 207 ? -19.140 -13.168 7.716 1.00 24.41 207 ALA A N 1
ATOM 1552 C CA . ALA A 1 207 ? -20.488 -13.687 7.582 1.00 24.41 207 ALA A CA 1
ATOM 1553 C C . ALA A 1 207 ? -21.205 -12.769 6.587 1.00 24.41 207 ALA A C 1
ATOM 1555 O O . ALA A 1 207 ? -21.494 -11.616 6.908 1.00 24.41 207 ALA A O 1
ATOM 1556 N N . ALA A 1 208 ? -21.397 -13.270 5.369 1.00 28.55 208 ALA A N 1
ATOM 1557 C CA . ALA A 1 208 ? -22.544 -12.888 4.556 1.00 28.55 208 ALA A CA 1
ATOM 1558 C C . ALA A 1 208 ? -23.768 -13.674 5.046 1.00 28.55 208 ALA A C 1
ATOM 1560 O O . ALA A 1 208 ? -23.572 -14.834 5.485 1.00 28.55 208 ALA A O 1
#

Organism: NCBI:txid1169474

Radius of gyration: 22.66 Å; chains: 1; bounding box: 69×51×73 Å

pLDDT: mean 76.12, std 19.38, range [24.41, 96.38]

Secondary structure (DSSP, 8-state):
---PPP-----EEEEEEEEEEEETTEEEEEEEE-SSSSEEEEE--EEETTTEEE-TT---EE---HHHHHHHHT---SSEEEEEEEEEEEE----------TT-------PEEEEEEEEEEEPPPGGGGGG-TT-SHHHHHHHHHHHHHHHHHHHHHHHHHHHHHHHH--S-HHHHHTS---GGG-HHHHHH--TTSS--S-------

Foldseek 3Di:
DDPDDPPDAPWDKWKKKWKWFQFLLKIWTLVDDPVPRDTRIRFDWDQDQQQFIDGPPTDIGTDDDPVVVCVSPPDDDQTKMKMKMKMKIWDQPDDPDDPDDPDDPPPDDDIDIDIDIDIDIDAHDLCQLVPLPPPDPVSVVSNSRSVSSNQLVVLVVQLVVLVVVLVVDPDPPVVSVVSDRPLVRGPNSRVPDGRPPPHPDDDPDPDD